Protein AF-A0A9R1T8T7-F1 (afdb_monomer_lite)

Sequence (194 aa):
MDDLLECLQNMGYEGPLLDSSRFDEALKKGAKSTDFTSLVAWLSEQLSIFGNFEERVHPTSSPEDSSSFLLELSTFLKELGCVNTQFMSGNLNQRLATRDERMLLLEYLIQELMASKIIEAKKPDAGSKLQVTIHESDTAKCLKDMSIALEFGKPPDTITAGQLFNKLQGKLKTVVTSAPKDLIGKPLIIERCC

InterPro domains:
  IPR018797 FAM98 [PF10239] (23-189)
  IPR018797 FAM98 [PTHR31353] (2-189)

Organism: NCBI:txid64838

pLDDT: mean 86.45, std 13.24, range [38.06, 98.44]

Radius of gyration: 22.47 Å; chains: 1; bounding box: 57×33×56 Å

Structure (mmCIF, N/CA/C/O backbone):
data_AF-A0A9R1T8T7-F1
#
_entry.id   AF-A0A9R1T8T7-F1
#
loop_
_atom_site.group_PDB
_atom_site.id
_atom_site.type_symbol
_atom_site.label_atom_id
_atom_site.label_alt_id
_atom_site.label_comp_id
_atom_site.label_asym_id
_atom_site.label_entity_id
_atom_site.label_seq_id
_atom_site.pdbx_PDB_ins_code
_atom_site.Cartn_x
_atom_site.Cartn_y
_atom_site.Cartn_z
_atom_site.occupancy
_atom_site.B_iso_or_equiv
_atom_site.auth_seq_id
_atom_site.auth_comp_id
_atom_site.auth_asym_id
_atom_site.auth_atom_id
_atom_site.pdbx_PDB_model_num
ATOM 1 N N . MET A 1 1 ? -0.786 -14.691 -4.497 1.00 67.56 1 MET A N 1
ATOM 2 C CA . MET A 1 1 ? -0.904 -13.638 -5.531 1.00 67.56 1 MET A CA 1
ATOM 3 C C . MET A 1 1 ? -2.276 -13.001 -5.443 1.00 67.56 1 MET A C 1
ATOM 5 O O . MET A 1 1 ? -2.319 -11.824 -5.132 1.00 67.56 1 MET A O 1
ATOM 9 N N . ASP A 1 2 ? -3.360 -13.764 -5.608 1.00 79.81 2 ASP A N 1
ATOM 10 C CA . ASP A 1 2 ? -4.735 -13.240 -5.499 1.00 79.81 2 ASP A CA 1
ATOM 11 C C . ASP A 1 2 ? -5.000 -12.528 -4.163 1.00 79.81 2 ASP A C 1
ATOM 13 O O . ASP A 1 2 ? -5.505 -11.411 -4.164 1.00 79.81 2 ASP A O 1
ATOM 17 N N . ASP A 1 3 ? -4.526 -13.099 -3.049 1.00 84.56 3 ASP A N 1
ATOM 18 C CA . ASP A 1 3 ? -4.625 -12.475 -1.720 1.00 84.56 3 ASP A CA 1
ATOM 19 C C . ASP A 1 3 ? -3.955 -11.082 -1.663 1.00 84.56 3 ASP A C 1
ATOM 21 O O . ASP A 1 3 ? -4.473 -10.157 -1.045 1.00 84.56 3 ASP A O 1
ATOM 25 N N . LEU A 1 4 ? -2.815 -10.898 -2.343 1.00 87.25 4 LEU A N 1
ATOM 26 C CA . LEU A 1 4 ? -2.084 -9.625 -2.367 1.00 87.25 4 LEU A CA 1
ATOM 27 C C . LEU A 1 4 ? -2.802 -8.580 -3.232 1.00 87.25 4 LEU A C 1
ATOM 29 O O . LEU A 1 4 ? -2.849 -7.405 -2.873 1.00 87.25 4 LEU A O 1
ATOM 33 N N . LEU A 1 5 ? -3.371 -9.007 -4.362 1.00 90.62 5 LEU A N 1
ATOM 34 C CA . LEU A 1 5 ? -4.171 -8.141 -5.228 1.00 90.62 5 LEU A CA 1
ATOM 35 C C . LEU A 1 5 ? -5.445 -7.683 -4.511 1.00 90.62 5 LEU A C 1
ATOM 37 O O . LEU A 1 5 ? -5.795 -6.507 -4.587 1.00 90.62 5 LEU A O 1
ATOM 41 N N . GLU A 1 6 ? -6.094 -8.575 -3.757 1.00 89.44 6 GLU A N 1
ATOM 42 C CA . GLU A 1 6 ? -7.222 -8.215 -2.896 1.00 89.44 6 GLU A CA 1
ATOM 43 C C . GLU A 1 6 ? -6.800 -7.217 -1.806 1.00 89.44 6 GLU A C 1
ATOM 45 O O . GLU A 1 6 ? -7.504 -6.230 -1.584 1.00 89.44 6 GLU A O 1
ATOM 50 N N . CYS A 1 7 ? -5.637 -7.403 -1.169 1.00 89.56 7 CYS A N 1
ATOM 51 C CA . CYS A 1 7 ? -5.100 -6.419 -0.225 1.00 89.56 7 CYS A CA 1
ATOM 52 C C . CYS A 1 7 ? -4.915 -5.043 -0.880 1.00 89.56 7 CYS A C 1
ATOM 54 O O . CYS A 1 7 ? -5.385 -4.050 -0.332 1.00 89.56 7 CYS A O 1
ATOM 56 N N . LEU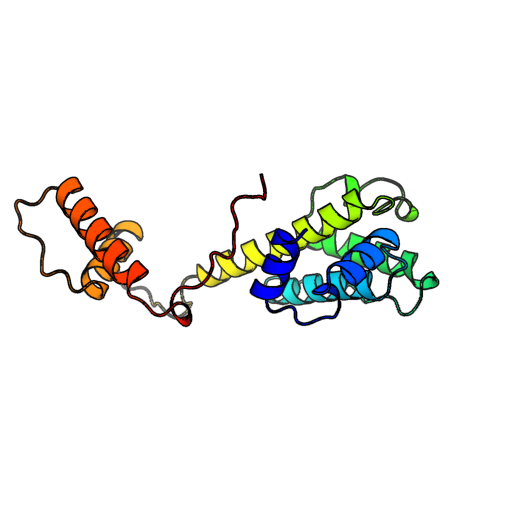 A 1 8 ? -4.306 -4.971 -2.067 1.00 91.25 8 LEU A N 1
ATOM 57 C CA . LEU A 1 8 ? -4.134 -3.709 -2.796 1.00 91.25 8 LEU A CA 1
ATOM 58 C C . LEU A 1 8 ? -5.478 -3.017 -3.075 1.00 91.25 8 LEU A C 1
ATOM 60 O O . LEU A 1 8 ? -5.616 -1.822 -2.807 1.00 91.25 8 LEU A O 1
ATOM 64 N N . GLN A 1 9 ? -6.487 -3.764 -3.533 1.00 90.81 9 GLN A N 1
ATOM 65 C CA . GLN A 1 9 ? -7.841 -3.233 -3.744 1.00 90.81 9 GLN A CA 1
ATOM 66 C C . GLN A 1 9 ? -8.461 -2.714 -2.444 1.00 90.81 9 GLN A C 1
ATOM 68 O O . GLN A 1 9 ? -8.977 -1.599 -2.407 1.00 90.81 9 GLN A O 1
ATOM 73 N N . ASN A 1 10 ? -8.367 -3.482 -1.355 1.00 87.31 10 ASN A N 1
ATOM 74 C CA . ASN A 1 10 ? -8.897 -3.092 -0.045 1.00 87.31 10 ASN A CA 1
ATOM 75 C C . ASN A 1 10 ? -8.210 -1.836 0.521 1.00 87.31 10 ASN A C 1
ATOM 77 O O . ASN A 1 10 ? -8.786 -1.125 1.345 1.00 87.31 10 ASN A O 1
ATOM 81 N N . MET A 1 11 ? -6.986 -1.544 0.080 1.00 86.62 11 MET A N 1
ATOM 82 C CA . MET A 1 11 ? -6.244 -0.337 0.445 1.00 86.62 11 MET A CA 1
ATOM 83 C C . MET A 1 11 ? -6.568 0.876 -0.431 1.00 86.62 11 MET A C 1
ATOM 85 O O . MET A 1 11 ? -6.089 1.968 -0.124 1.00 86.62 11 MET A O 1
ATOM 89 N N . GLY A 1 12 ? -7.388 0.701 -1.472 1.00 89.75 12 GLY A N 1
ATOM 90 C CA . GLY A 1 12 ? -7.790 1.753 -2.404 1.00 89.75 12 GLY A CA 1
ATOM 91 C C . GLY A 1 12 ? -6.866 1.907 -3.612 1.00 89.75 12 GLY A C 1
ATOM 92 O O . GLY A 1 12 ? -6.889 2.951 -4.257 1.00 89.75 12 GLY A O 1
ATOM 93 N N . TYR A 1 13 ? -6.028 0.912 -3.921 1.00 95.00 13 TYR A N 1
ATOM 94 C CA . TYR A 1 13 ? -5.258 0.927 -5.162 1.00 95.00 13 TYR A CA 1
ATOM 95 C C . TYR A 1 13 ? -6.171 0.615 -6.351 1.00 95.00 13 TYR A C 1
ATOM 97 O O . TYR A 1 13 ? -6.834 -0.418 -6.367 1.00 95.00 13 TYR A O 1
ATOM 105 N N . GLU A 1 14 ? -6.149 1.474 -7.370 1.00 94.94 14 GLU A N 1
ATOM 106 C CA . GLU A 1 14 ? -6.949 1.335 -8.601 1.00 94.94 14 GLU A CA 1
ATOM 107 C C . GLU A 1 14 ? -6.073 1.221 -9.864 1.00 94.94 14 GLU A C 1
ATOM 109 O O . GLU A 1 14 ? -6.546 1.353 -10.992 1.00 94.94 14 GLU A O 1
ATOM 114 N N . GLY A 1 15 ? -4.764 1.020 -9.693 1.00 94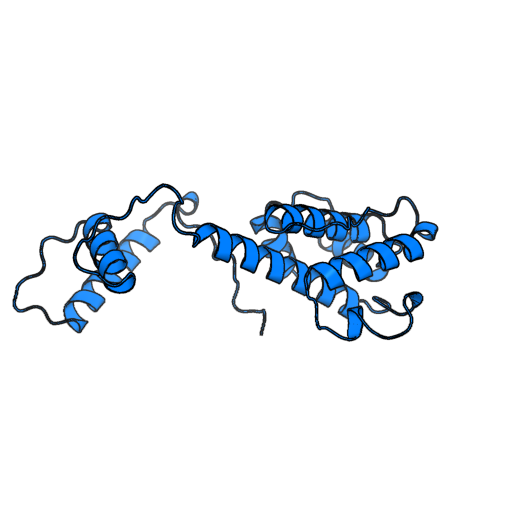.69 15 GLY A N 1
ATOM 115 C CA . GLY A 1 15 ? -3.811 1.042 -10.798 1.00 94.69 15 GLY A CA 1
ATOM 116 C C . GLY A 1 15 ? -3.759 -0.249 -11.631 1.00 94.69 15 GLY A C 1
ATOM 117 O O . GLY A 1 15 ? -4.408 -1.253 -11.326 1.00 94.69 15 GLY A O 1
ATOM 118 N N . PRO A 1 16 ? -2.935 -0.261 -12.696 1.00 94.81 16 PRO A N 1
ATOM 119 C CA . PRO A 1 16 ? -2.903 -1.338 -13.691 1.00 94.81 16 PRO A CA 1
ATOM 120 C C . PRO A 1 16 ? -2.432 -2.686 -13.137 1.00 94.81 16 PRO A C 1
ATOM 122 O O . PRO A 1 16 ? -2.654 -3.716 -13.770 1.00 94.81 16 PRO A O 1
ATOM 125 N N . LEU A 1 17 ? -1.781 -2.683 -11.972 1.00 96.06 17 LEU A N 1
ATOM 126 C CA . LEU A 1 17 ? -1.247 -3.876 -11.327 1.00 96.06 17 LEU A CA 1
ATOM 127 C C . LEU A 1 17 ? -2.288 -4.708 -10.568 1.00 96.06 17 LEU A C 1
ATOM 129 O O . LEU A 1 17 ? -1.927 -5.717 -9.972 1.00 96.06 17 LEU A O 1
ATOM 133 N N . LEU A 1 18 ? -3.570 -4.338 -10.643 1.00 94.88 18 LEU A N 1
ATOM 134 C CA . LEU A 1 18 ? -4.677 -5.223 -10.273 1.00 94.88 18 LEU A CA 1
ATOM 135 C C . LEU A 1 18 ? -4.904 -6.363 -11.279 1.00 94.88 18 LEU A C 1
ATOM 137 O O . LEU A 1 18 ? -5.547 -7.354 -10.943 1.00 94.88 18 LEU A O 1
ATOM 141 N N . ASP A 1 19 ? -4.379 -6.241 -12.502 1.00 95.38 19 ASP A N 1
ATOM 142 C CA . ASP A 1 19 ? -4.349 -7.335 -13.471 1.00 95.38 19 ASP A CA 1
ATOM 143 C C . ASP A 1 19 ? -3.189 -8.296 -13.161 1.00 95.38 19 ASP A C 1
ATOM 145 O O . ASP A 1 19 ? -2.020 -7.901 -13.179 1.00 95.38 19 ASP A O 1
ATOM 149 N N . SER A 1 20 ? -3.496 -9.573 -12.912 1.00 93.44 20 SER A N 1
ATOM 150 C CA . SER A 1 20 ? -2.506 -10.579 -12.501 1.00 93.44 20 SER A CA 1
ATOM 151 C C . SER A 1 20 ? -1.380 -10.781 -13.522 1.00 93.44 20 SER A C 1
ATOM 153 O O . SER A 1 20 ? -0.241 -11.043 -13.133 1.00 93.44 20 SER A O 1
ATOM 155 N N . SER A 1 21 ? -1.663 -10.640 -14.825 1.00 94.81 21 SER A N 1
ATOM 156 C CA . SER A 1 21 ? -0.645 -10.783 -15.873 1.00 94.81 21 SER A CA 1
ATOM 157 C C . SER A 1 21 ? 0.328 -9.608 -15.855 1.00 94.81 21 SER A C 1
ATOM 159 O O . SER A 1 21 ? 1.540 -9.814 -15.930 1.00 94.81 21 SER A O 1
ATOM 161 N N . ARG A 1 22 ? -0.178 -8.374 -15.748 1.00 96.19 22 ARG A N 1
ATOM 162 C CA . ARG A 1 22 ? 0.671 -7.180 -15.627 1.00 96.19 22 ARG A CA 1
ATOM 163 C C . ARG A 1 22 ? 1.456 -7.193 -14.324 1.00 96.19 22 ARG A C 1
ATOM 165 O O . ARG A 1 22 ? 2.632 -6.838 -14.335 1.00 96.19 22 ARG A O 1
ATOM 172 N N . PHE A 1 23 ? 0.845 -7.653 -13.235 1.00 96.31 23 PHE A N 1
ATOM 173 C CA . PHE A 1 23 ? 1.509 -7.819 -11.946 1.00 96.31 23 PHE A CA 1
ATOM 174 C C . PHE A 1 23 ? 2.711 -8.762 -12.036 1.00 96.31 23 PHE A C 1
ATOM 176 O O . PHE A 1 23 ? 3.810 -8.410 -11.605 1.00 96.31 23 PHE A O 1
ATOM 183 N N . ASP A 1 24 ? 2.541 -9.935 -12.651 1.00 95.69 24 ASP A N 1
ATOM 184 C CA . ASP A 1 24 ? 3.638 -10.892 -12.798 1.00 95.69 24 ASP A CA 1
ATOM 185 C C . ASP A 1 24 ? 4.754 -10.366 -13.719 1.00 95.69 24 ASP A C 1
ATOM 187 O O . ASP A 1 24 ? 5.938 -10.518 -13.412 1.00 95.69 24 ASP A O 1
ATOM 191 N N . GLU A 1 25 ? 4.408 -9.664 -14.803 1.00 96.69 25 GLU A N 1
ATOM 192 C CA . GLU A 1 25 ? 5.395 -9.010 -15.674 1.00 96.69 25 GLU A CA 1
ATOM 193 C C . GLU A 1 25 ? 6.173 -7.895 -14.962 1.00 96.69 25 GLU A C 1
ATOM 195 O O . GLU A 1 25 ? 7.398 -7.796 -15.102 1.00 96.69 25 GLU A O 1
ATOM 200 N N . ALA A 1 26 ? 5.491 -7.086 -14.153 1.00 97.12 26 ALA A N 1
ATOM 201 C CA . ALA A 1 26 ? 6.125 -6.062 -13.336 1.00 97.12 26 ALA A CA 1
ATOM 202 C C . ALA A 1 26 ? 7.082 -6.691 -12.311 1.00 97.12 26 ALA A C 1
ATOM 204 O O . ALA A 1 26 ? 8.221 -6.241 -12.176 1.00 97.12 26 ALA A O 1
ATOM 205 N N . LEU A 1 27 ? 6.685 -7.793 -11.666 1.00 96.56 27 LEU A N 1
ATOM 206 C CA . LEU A 1 27 ? 7.549 -8.543 -10.753 1.00 96.56 27 LEU A CA 1
ATOM 207 C C . LEU A 1 27 ? 8.758 -9.178 -11.447 1.00 96.56 27 LEU A C 1
ATOM 209 O O . LEU A 1 27 ? 9.824 -9.244 -10.840 1.00 96.56 27 LEU A O 1
ATOM 213 N N . LYS A 1 28 ? 8.654 -9.619 -12.705 1.00 96.06 28 LYS A N 1
ATOM 214 C CA . LYS A 1 28 ? 9.807 -10.133 -13.474 1.00 96.06 28 LYS A CA 1
ATOM 215 C C . LYS A 1 28 ? 10.834 -9.050 -13.790 1.00 96.06 28 LYS A C 1
ATOM 217 O O . LYS A 1 28 ? 12.034 -9.331 -13.804 1.00 96.06 28 LYS A O 1
ATOM 222 N N . LYS A 1 29 ? 10.383 -7.815 -14.013 1.00 95.62 29 LYS A N 1
ATOM 223 C CA . LYS A 1 29 ? 11.234 -6.677 -14.395 1.00 95.62 29 LYS A CA 1
ATOM 224 C C . LYS A 1 29 ? 11.722 -5.842 -13.198 1.00 95.62 29 LYS A C 1
ATOM 226 O O . LYS A 1 29 ? 12.789 -5.236 -13.284 1.00 95.62 29 LYS A O 1
ATOM 231 N N . GLY A 1 30 ? 11.000 -5.845 -12.076 1.00 95.69 30 GLY A N 1
ATOM 232 C CA . GLY A 1 30 ? 11.398 -5.197 -10.821 1.00 95.69 30 GLY A CA 1
ATOM 233 C C . GLY A 1 30 ? 11.658 -3.701 -10.966 1.00 95.69 30 GLY A C 1
ATOM 234 O O . GLY A 1 30 ? 10.877 -2.997 -11.595 1.00 95.69 30 GLY A O 1
ATOM 235 N N . ALA A 1 31 ? 12.791 -3.225 -10.439 1.00 95.88 31 ALA A N 1
ATOM 236 C CA . ALA A 1 31 ? 13.195 -1.813 -10.483 1.00 95.88 31 ALA A CA 1
ATOM 237 C C . ALA A 1 31 ? 13.351 -1.231 -11.905 1.00 95.88 31 ALA A C 1
ATOM 239 O O . ALA A 1 31 ? 13.467 -0.024 -12.060 1.00 95.88 31 ALA A O 1
ATOM 240 N N . LYS A 1 32 ? 13.349 -2.074 -12.947 1.00 95.69 32 LYS A N 1
ATOM 241 C CA . LYS A 1 32 ? 13.345 -1.647 -14.355 1.00 95.69 32 LYS A CA 1
ATOM 242 C C . LYS A 1 32 ? 11.939 -1.529 -14.953 1.00 95.69 32 LYS A C 1
ATOM 244 O O . LYS A 1 32 ? 11.803 -1.228 -16.135 1.00 95.69 32 LYS A O 1
ATOM 249 N N . SER A 1 33 ? 10.897 -1.841 -14.184 1.00 97.44 33 SER A N 1
ATOM 250 C CA . SER A 1 33 ? 9.503 -1.740 -14.606 1.00 97.44 33 SER A CA 1
ATOM 251 C C . SER A 1 33 ? 8.881 -0.475 -14.049 1.00 97.44 33 SER A C 1
ATOM 253 O O . SER A 1 33 ? 8.711 -0.347 -12.835 1.00 97.44 33 SER A O 1
ATOM 255 N N . THR A 1 34 ? 8.424 0.400 -14.935 1.00 97.62 34 THR A N 1
ATOM 256 C CA . THR A 1 34 ? 7.668 1.596 -14.549 1.00 97.62 34 THR A CA 1
ATOM 257 C C . THR A 1 34 ? 6.435 1.222 -13.721 1.00 97.62 34 THR A C 1
ATOM 259 O O . THR A 1 34 ? 6.233 1.793 -12.654 1.00 97.62 34 THR A O 1
ATOM 262 N N . ASP A 1 35 ? 5.698 0.174 -14.112 1.00 97.75 35 ASP A N 1
ATOM 263 C CA . ASP A 1 35 ? 4.538 -0.320 -13.354 1.00 97.75 35 ASP A CA 1
ATOM 264 C C . ASP A 1 35 ? 4.901 -0.759 -11.916 1.00 97.75 35 ASP A C 1
ATOM 266 O O . ASP A 1 35 ? 4.221 -0.376 -10.965 1.00 97.75 35 ASP A O 1
ATOM 270 N N . PHE A 1 36 ? 5.995 -1.516 -11.729 1.00 98.25 36 PHE A N 1
ATOM 271 C CA . PHE A 1 36 ? 6.444 -1.960 -10.399 1.00 98.25 36 PHE A CA 1
ATOM 272 C C . PHE A 1 36 ? 6.850 -0.768 -9.532 1.00 98.25 36 PHE A C 1
ATOM 274 O O . PHE A 1 36 ? 6.390 -0.631 -8.402 1.00 98.25 36 PHE A O 1
ATOM 281 N N . THR A 1 37 ? 7.693 0.112 -10.075 1.00 98.25 37 THR A N 1
ATOM 282 C CA . THR A 1 37 ? 8.197 1.277 -9.335 1.00 98.25 37 THR A CA 1
ATOM 283 C C . THR A 1 37 ? 7.085 2.272 -9.004 1.00 98.25 37 THR A C 1
ATOM 285 O O . THR A 1 37 ? 7.114 2.866 -7.933 1.00 98.25 37 THR A O 1
ATOM 288 N N . SER A 1 38 ? 6.049 2.372 -9.844 1.00 98.31 38 SER A N 1
ATOM 289 C CA . SER A 1 38 ? 4.850 3.176 -9.574 1.00 98.31 38 SER A CA 1
ATOM 290 C C . SER A 1 38 ? 3.998 2.612 -8.446 1.00 98.31 38 SER A C 1
ATOM 292 O O . SER A 1 38 ? 3.488 3.376 -7.633 1.00 98.31 38 SER A O 1
ATOM 294 N N . LEU A 1 39 ? 3.856 1.287 -8.353 1.00 98.44 39 LEU A N 1
ATOM 295 C CA . LEU A 1 39 ? 3.165 0.673 -7.219 1.00 98.44 39 LEU A CA 1
ATOM 296 C C . LEU A 1 39 ? 3.932 0.888 -5.909 1.00 98.44 39 LEU A C 1
ATOM 298 O O . LEU A 1 39 ? 3.320 1.224 -4.898 1.00 98.44 39 LEU A O 1
ATOM 302 N N . VAL A 1 40 ? 5.259 0.731 -5.925 1.00 98.31 40 VAL A N 1
ATOM 303 C CA . VAL A 1 40 ? 6.092 1.001 -4.743 1.00 98.31 40 VAL A CA 1
ATOM 304 C C . VAL A 1 40 ? 5.989 2.473 -4.333 1.00 98.31 40 VAL A C 1
ATOM 306 O O . VAL A 1 40 ? 5.748 2.748 -3.163 1.00 98.31 40 VAL A O 1
ATOM 309 N N . ALA A 1 41 ? 6.085 3.403 -5.288 1.00 98.19 41 ALA A N 1
ATOM 310 C CA . ALA A 1 41 ? 5.917 4.833 -5.038 1.00 98.19 41 ALA A CA 1
ATOM 311 C C . ALA A 1 41 ? 4.542 5.157 -4.430 1.00 98.19 41 ALA A C 1
ATOM 313 O O . ALA A 1 41 ? 4.465 5.874 -3.436 1.00 98.19 41 ALA A O 1
ATOM 314 N N . TRP A 1 42 ? 3.466 4.567 -4.965 1.00 98.19 42 TRP A N 1
ATOM 315 C CA . TRP A 1 42 ? 2.120 4.729 -4.415 1.00 98.19 42 TRP A CA 1
ATOM 316 C C . TRP A 1 42 ? 2.022 4.217 -2.972 1.00 98.19 42 TRP A C 1
ATOM 318 O O . TRP A 1 42 ? 1.508 4.922 -2.109 1.00 98.19 42 TRP A O 1
ATOM 328 N N . LEU A 1 43 ? 2.553 3.024 -2.676 1.00 97.75 43 LEU A N 1
ATOM 329 C CA . LEU A 1 43 ? 2.571 2.480 -1.311 1.00 97.75 43 LEU A CA 1
ATOM 330 C C . LEU A 1 43 ? 3.349 3.392 -0.349 1.00 97.75 43 LEU A C 1
ATOM 332 O O . LEU A 1 43 ? 2.870 3.674 0.750 1.00 97.75 43 LEU A O 1
ATOM 336 N N . SER A 1 44 ? 4.518 3.886 -0.769 1.00 97.12 44 SER A N 1
ATOM 337 C CA . SER A 1 44 ? 5.325 4.839 0.001 1.00 97.12 44 SER A CA 1
ATOM 338 C C . SER A 1 44 ? 4.588 6.158 0.252 1.00 97.12 44 SER A C 1
ATOM 340 O O . SER A 1 44 ? 4.627 6.682 1.365 1.00 97.12 44 SER A O 1
ATOM 342 N N . GLU A 1 45 ? 3.866 6.678 -0.741 1.00 95.62 45 GLU A N 1
ATOM 343 C CA . GLU A 1 45 ? 3.042 7.881 -0.592 1.00 95.62 45 GLU A CA 1
ATOM 344 C C . GLU A 1 45 ? 1.890 7.658 0.397 1.00 95.62 45 GLU A C 1
ATOM 346 O O . GLU A 1 45 ? 1.677 8.480 1.289 1.00 95.62 45 GLU A O 1
ATOM 351 N N . GLN A 1 46 ? 1.196 6.519 0.321 1.00 95.19 46 GLN A N 1
ATOM 352 C CA . GLN A 1 46 ? 0.145 6.174 1.283 1.00 95.19 46 GLN A CA 1
ATOM 353 C C . GLN A 1 46 ? 0.685 6.056 2.715 1.00 95.19 46 GLN A C 1
ATOM 355 O O . GLN A 1 46 ? 0.035 6.504 3.661 1.00 95.19 46 GLN A O 1
ATOM 360 N N . LEU A 1 47 ? 1.878 5.482 2.889 1.00 95.38 47 LEU A N 1
ATOM 361 C CA . LEU A 1 47 ? 2.556 5.410 4.185 1.00 95.38 47 LEU A CA 1
ATOM 362 C C . LEU A 1 47 ? 2.910 6.798 4.723 1.00 95.38 47 LEU A C 1
ATOM 364 O O . LEU A 1 47 ? 2.794 7.033 5.926 1.00 95.38 47 LEU A O 1
ATOM 368 N N . SER A 1 48 ? 3.263 7.737 3.840 1.00 93.19 48 SER A N 1
ATOM 369 C CA . SER A 1 48 ? 3.650 9.096 4.230 1.00 93.19 48 SER A CA 1
ATOM 370 C C . SER A 1 48 ? 2.548 9.912 4.905 1.00 93.19 48 SER A C 1
ATOM 372 O O . SER A 1 48 ? 2.829 10.904 5.567 1.00 93.19 48 SER A O 1
ATOM 374 N N . ILE A 1 49 ? 1.296 9.460 4.821 1.00 91.38 49 ILE A N 1
ATOM 375 C CA . ILE A 1 49 ? 0.167 10.061 5.538 1.00 91.38 49 ILE A CA 1
ATOM 376 C C . ILE A 1 49 ? 0.292 9.832 7.057 1.00 91.38 49 ILE A C 1
ATOM 378 O O . ILE A 1 49 ? -0.182 10.645 7.849 1.00 91.38 49 ILE A O 1
ATOM 382 N N . PHE A 1 50 ? 0.936 8.739 7.476 1.00 89.75 50 PHE A N 1
ATOM 383 C CA . PHE A 1 50 ? 0.977 8.293 8.874 1.00 89.75 50 PHE A CA 1
ATOM 384 C C . PHE A 1 50 ? 2.288 8.624 9.598 1.00 89.75 50 PHE A C 1
ATOM 386 O O . PHE A 1 50 ? 2.370 8.466 10.818 1.00 89.75 50 PHE A O 1
ATOM 393 N N . GLY A 1 51 ? 3.305 9.091 8.874 1.00 83.75 51 GLY A N 1
ATOM 394 C CA . GLY A 1 51 ? 4.628 9.398 9.412 1.00 83.75 51 GLY A CA 1
ATOM 395 C C . GLY A 1 51 ? 5.276 10.577 8.696 1.00 83.75 51 GLY A C 1
ATOM 396 O O . GLY A 1 51 ? 4.909 10.923 7.580 1.00 83.75 51 GLY A O 1
ATOM 397 N N . ASN A 1 52 ? 6.252 11.209 9.343 1.00 85.44 52 ASN A N 1
ATOM 398 C CA . ASN A 1 52 ? 6.992 12.314 8.744 1.00 85.44 52 ASN A CA 1
ATOM 399 C C . ASN A 1 52 ? 8.265 11.788 8.070 1.00 85.44 52 ASN A C 1
ATOM 401 O O . ASN A 1 52 ? 9.324 11.767 8.692 1.00 85.44 52 ASN A O 1
ATOM 405 N N . PHE A 1 53 ? 8.126 11.333 6.826 1.00 89.88 53 PHE A N 1
ATOM 406 C CA . PHE A 1 53 ? 9.244 10.883 5.993 1.00 89.88 53 PHE A CA 1
ATOM 407 C C . PHE A 1 53 ? 9.841 12.078 5.254 1.00 89.88 53 PHE A C 1
ATOM 409 O O . PHE A 1 53 ? 9.098 12.889 4.687 1.00 89.88 53 PHE A O 1
ATOM 416 N N . GLU A 1 54 ? 11.164 12.188 5.258 1.00 86.94 54 GLU A N 1
ATOM 417 C CA . GLU A 1 54 ? 11.883 13.201 4.485 1.00 86.94 54 GLU A CA 1
ATOM 418 C C . GLU A 1 54 ? 12.032 12.734 3.036 1.00 86.94 54 GLU A C 1
ATOM 420 O O . GLU A 1 54 ? 11.813 13.515 2.108 1.00 86.94 54 GLU A O 1
ATOM 425 N N . GLU A 1 55 ? 12.303 11.444 2.840 1.00 89.44 55 GLU A N 1
ATOM 426 C CA . GLU A 1 55 ? 12.472 10.850 1.521 1.00 89.44 55 GLU A CA 1
ATOM 427 C C . GLU A 1 55 ? 11.135 10.612 0.797 1.00 89.44 55 GLU A C 1
ATOM 429 O O . GLU A 1 55 ? 10.077 10.375 1.399 1.00 89.44 55 GLU A O 1
ATOM 434 N N . ARG A 1 56 ? 11.179 10.655 -0.537 1.00 91.81 56 ARG A N 1
ATOM 435 C CA . ARG A 1 56 ? 10.073 10.251 -1.413 1.00 91.81 56 ARG A CA 1
ATOM 436 C C . ARG A 1 56 ? 10.591 9.265 -2.446 1.00 91.81 56 ARG A C 1
ATOM 438 O O . ARG A 1 56 ? 11.613 9.497 -3.074 1.00 91.81 56 ARG A O 1
ATOM 445 N N . VAL A 1 57 ? 9.850 8.180 -2.644 1.00 96.94 57 VAL A N 1
ATOM 446 C CA . VAL A 1 57 ? 10.156 7.199 -3.688 1.00 96.94 57 VAL A CA 1
ATOM 447 C C . VAL A 1 57 ? 9.415 7.594 -4.955 1.00 96.94 57 VAL A C 1
ATOM 449 O O . VAL A 1 57 ? 8.184 7.615 -4.961 1.00 96.94 57 VAL A O 1
ATOM 452 N N . HIS A 1 58 ? 10.147 7.883 -6.026 1.00 97.12 58 HIS A N 1
ATOM 453 C CA . HIS A 1 58 ? 9.560 8.274 -7.303 1.00 97.12 58 HIS A CA 1
ATOM 454 C C . HIS A 1 58 ? 9.486 7.087 -8.270 1.00 97.12 58 HIS A C 1
ATOM 456 O O . HIS A 1 58 ? 10.386 6.244 -8.303 1.00 97.12 58 HIS A O 1
ATOM 462 N N . PRO A 1 59 ? 8.429 6.993 -9.097 1.00 96.75 59 PRO A N 1
ATOM 463 C CA . PRO A 1 59 ? 8.389 6.007 -10.165 1.00 96.75 59 PRO A CA 1
ATOM 464 C C . PRO A 1 59 ? 9.498 6.268 -11.187 1.00 96.75 59 PRO A C 1
ATOM 466 O O . PRO A 1 59 ? 9.800 7.411 -11.531 1.00 96.75 59 PRO A O 1
ATOM 469 N N . THR A 1 60 ? 10.060 5.192 -11.730 1.00 97.31 60 THR A N 1
ATOM 470 C CA . THR A 1 60 ? 11.000 5.292 -12.854 1.00 97.31 60 THR A CA 1
ATOM 471 C C . THR A 1 60 ? 10.271 5.731 -14.122 1.00 97.31 60 THR A C 1
ATOM 473 O O . THR A 1 60 ? 9.129 5.326 -14.360 1.00 97.31 60 THR A O 1
ATOM 476 N N . SER A 1 61 ? 10.931 6.539 -14.956 1.00 95.81 61 SER A N 1
ATOM 477 C CA . SER A 1 61 ? 10.437 6.879 -16.298 1.00 95.81 61 SER A CA 1
ATOM 478 C C . SER A 1 61 ? 10.966 5.897 -17.342 1.00 95.81 61 SER A C 1
ATOM 480 O O . SER A 1 61 ? 10.300 5.636 -18.347 1.00 95.81 61 SER A O 1
ATOM 482 N N . SER A 1 62 ? 12.137 5.309 -17.091 1.00 95.69 62 SER A N 1
ATOM 483 C CA . SER A 1 62 ? 12.718 4.258 -17.920 1.00 95.69 62 SER A CA 1
ATOM 484 C C . SER A 1 62 ? 13.607 3.298 -17.102 1.00 95.69 62 SER A C 1
ATOM 486 O O . SER A 1 62 ? 13.948 3.583 -15.952 1.00 95.69 62 SER A O 1
ATOM 488 N N . PRO A 1 63 ? 13.991 2.124 -17.648 1.00 94.62 63 PRO A N 1
ATOM 489 C CA . PRO A 1 63 ? 14.830 1.141 -16.948 1.00 94.62 63 PRO A CA 1
ATOM 490 C C . PRO A 1 63 ? 16.174 1.672 -16.417 1.00 94.62 63 PRO A C 1
ATOM 492 O O . PRO A 1 63 ? 16.760 1.093 -15.498 1.00 94.62 63 PRO A O 1
ATOM 495 N N . GLU A 1 64 ? 16.684 2.741 -17.015 1.00 95.38 64 GLU A N 1
ATOM 496 C CA . GLU A 1 64 ? 17.949 3.395 -16.686 1.00 95.38 64 GLU A CA 1
ATOM 497 C C . GLU A 1 64 ? 17.888 4.118 -15.331 1.00 95.38 64 GLU A C 1
ATOM 499 O O . GLU A 1 64 ? 18.905 4.201 -14.643 1.00 95.38 64 GLU A O 1
ATOM 504 N N . ASP A 1 65 ? 16.693 4.527 -14.893 1.00 95.69 65 ASP A N 1
ATOM 505 C CA . ASP A 1 65 ? 16.456 5.220 -13.617 1.00 95.69 65 ASP A CA 1
ATOM 506 C C . ASP A 1 65 ? 16.501 4.271 -12.402 1.00 95.69 65 ASP A C 1
ATOM 508 O O . ASP A 1 65 ? 16.427 4.703 -11.250 1.00 95.69 65 ASP A O 1
ATOM 512 N N . SER A 1 66 ? 16.627 2.960 -12.644 1.00 95.12 66 SER A N 1
ATOM 513 C CA . SER A 1 66 ? 16.520 1.915 -11.616 1.00 95.12 66 SER A CA 1
ATOM 514 C C . SER A 1 66 ? 17.472 2.103 -10.427 1.00 95.12 66 SER A C 1
ATOM 516 O O . SER A 1 66 ? 17.087 1.830 -9.291 1.00 95.12 66 SER A O 1
ATOM 518 N N . SER A 1 67 ? 18.688 2.607 -10.650 1.00 94.75 67 SER A N 1
ATOM 519 C CA . SER A 1 67 ? 19.659 2.863 -9.577 1.00 94.75 67 SER A CA 1
ATOM 520 C C . SER A 1 67 ? 19.221 3.993 -8.643 1.00 94.75 67 SER A C 1
ATOM 522 O O . SER A 1 67 ? 19.388 3.873 -7.429 1.00 94.75 67 SER A O 1
ATOM 524 N N . SER A 1 68 ? 18.653 5.070 -9.197 1.00 95.25 68 SER A N 1
ATOM 525 C CA . SER A 1 68 ? 18.116 6.194 -8.421 1.00 95.25 68 SER A CA 1
ATOM 526 C C . SER A 1 68 ? 16.916 5.737 -7.598 1.00 95.25 68 SER A C 1
ATOM 528 O O . SER A 1 68 ? 16.898 5.933 -6.387 1.00 95.25 68 SER A O 1
ATOM 530 N N . PHE A 1 69 ? 15.992 4.996 -8.220 1.00 96.88 69 PHE A N 1
ATOM 531 C CA . PHE A 1 69 ? 14.852 4.393 -7.527 1.00 96.88 69 PHE A CA 1
ATOM 532 C C . PHE A 1 69 ? 15.283 3.506 -6.349 1.00 96.88 69 PHE A C 1
ATOM 534 O O . PHE A 1 69 ? 14.736 3.613 -5.255 1.00 96.88 69 PHE A O 1
ATOM 541 N N . LEU A 1 70 ? 16.277 2.630 -6.541 1.00 96.06 70 LEU A N 1
ATOM 542 C CA . LEU A 1 70 ? 16.764 1.752 -5.471 1.00 96.06 70 LEU A CA 1
ATOM 543 C C . LEU A 1 70 ? 17.388 2.540 -4.312 1.00 96.06 70 LEU A C 1
ATOM 545 O O . LEU A 1 70 ? 17.279 2.109 -3.159 1.00 96.06 70 LEU A O 1
ATOM 549 N N . LEU A 1 71 ? 18.043 3.667 -4.603 1.00 95.25 71 LEU A N 1
ATOM 550 C CA . LEU A 1 71 ? 18.619 4.549 -3.591 1.00 95.25 71 LEU A CA 1
ATOM 551 C C . LEU A 1 71 ? 17.522 5.237 -2.771 1.00 95.25 71 LEU A C 1
ATOM 553 O O . LEU A 1 71 ? 17.532 5.105 -1.549 1.00 95.25 71 LEU A O 1
ATOM 557 N N . GLU A 1 72 ? 16.564 5.883 -3.438 1.00 96.25 72 GLU A N 1
ATOM 558 C CA . GLU A 1 72 ? 15.399 6.522 -2.807 1.00 96.25 72 GLU A CA 1
ATOM 559 C C . GLU A 1 72 ? 14.631 5.518 -1.940 1.00 96.25 72 GLU A C 1
ATOM 561 O O . GLU A 1 72 ? 14.394 5.749 -0.756 1.00 96.25 72 GLU A O 1
ATOM 566 N N . LEU A 1 73 ? 14.332 4.337 -2.491 1.00 96.75 73 LEU A N 1
ATOM 567 C CA . LEU A 1 73 ? 13.660 3.266 -1.761 1.00 96.75 73 LEU A CA 1
ATOM 568 C C . LEU A 1 73 ? 14.453 2.822 -0.527 1.00 96.75 73 LEU A C 1
ATOM 570 O O . LEU A 1 73 ? 13.871 2.575 0.526 1.00 96.75 73 LEU A O 1
ATOM 574 N N . SER A 1 74 ? 15.777 2.708 -0.635 1.00 94.69 74 SER A N 1
ATOM 575 C CA . SER A 1 74 ? 16.612 2.290 0.494 1.00 94.69 74 SER A CA 1
ATOM 576 C C . SER A 1 74 ? 16.605 3.322 1.621 1.00 94.69 74 SER A C 1
ATOM 578 O O . SER A 1 74 ? 16.563 2.942 2.792 1.00 94.69 74 SER A O 1
ATOM 580 N N . THR A 1 75 ? 16.632 4.611 1.281 1.00 94.88 75 THR A N 1
ATOM 581 C CA . THR A 1 75 ? 16.527 5.699 2.260 1.00 94.88 75 THR A CA 1
ATOM 582 C C . THR A 1 75 ? 15.139 5.715 2.899 1.00 94.88 75 THR A C 1
ATOM 584 O O . THR A 1 75 ? 15.041 5.694 4.125 1.00 94.88 75 THR A O 1
ATOM 587 N N . PHE A 1 76 ? 14.074 5.614 2.100 1.00 96.56 76 PHE A N 1
ATOM 588 C CA . PHE A 1 76 ? 12.698 5.546 2.596 1.00 96.56 76 PHE A CA 1
ATOM 589 C C . PHE A 1 76 ? 12.478 4.368 3.557 1.00 96.56 76 PHE A C 1
ATOM 591 O O . PHE A 1 76 ? 11.954 4.539 4.654 1.00 96.56 76 PHE A O 1
ATOM 598 N N . LEU A 1 77 ? 12.926 3.164 3.191 1.00 95.56 77 LEU A N 1
ATOM 599 C CA . LEU A 1 77 ? 12.811 1.977 4.045 1.00 95.56 77 LEU A CA 1
ATOM 600 C C . LEU A 1 77 ? 13.591 2.129 5.358 1.00 95.56 77 LEU A C 1
ATOM 602 O O . LEU A 1 77 ? 13.157 1.617 6.389 1.00 95.56 77 LEU A O 1
ATOM 606 N N . LYS A 1 78 ? 14.718 2.847 5.345 1.00 93.44 78 LYS A N 1
ATOM 607 C CA . LYS A 1 78 ? 15.469 3.165 6.563 1.00 93.44 78 LYS A CA 1
ATOM 608 C C . LYS A 1 78 ? 14.688 4.117 7.472 1.00 93.44 78 LYS A C 1
ATOM 610 O O . LYS A 1 78 ? 14.669 3.896 8.680 1.00 93.44 78 LYS A O 1
ATOM 615 N N . GLU A 1 79 ? 14.040 5.138 6.914 1.00 94.44 79 GLU A N 1
ATOM 616 C CA . GLU A 1 79 ? 13.160 6.049 7.665 1.00 94.44 79 GLU A CA 1
ATOM 617 C C . GLU A 1 79 ? 11.925 5.334 8.223 1.00 94.44 79 GLU A C 1
ATOM 619 O O . GLU A 1 79 ? 11.523 5.591 9.355 1.00 94.44 79 GLU A O 1
ATOM 624 N N . LEU A 1 80 ? 11.382 4.370 7.473 1.00 93.75 80 LEU A N 1
ATOM 625 C CA . LEU A 1 80 ? 10.302 3.481 7.915 1.00 93.75 80 LEU A CA 1
ATOM 626 C C . LEU A 1 80 ? 10.735 2.511 9.028 1.00 93.75 80 LEU A C 1
ATOM 628 O O . LEU A 1 80 ? 9.896 1.858 9.639 1.00 93.75 80 LEU A O 1
ATOM 632 N N . GLY A 1 81 ? 12.034 2.422 9.328 1.00 91.94 81 GLY A N 1
ATOM 633 C CA . GLY A 1 81 ? 12.563 1.533 10.360 1.00 91.94 81 GLY A CA 1
ATOM 634 C C . GLY A 1 81 ? 12.665 0.073 9.915 1.00 91.94 81 GLY A C 1
ATOM 635 O O . GLY A 1 81 ? 12.698 -0.822 10.760 1.00 91.94 81 GLY A O 1
ATOM 636 N N . CYS A 1 82 ? 12.733 -0.190 8.606 1.00 93.62 82 CYS A N 1
ATOM 637 C CA . CYS A 1 82 ? 12.879 -1.538 8.072 1.00 93.62 82 CYS A CA 1
ATOM 638 C C . CYS A 1 82 ? 14.193 -2.174 8.550 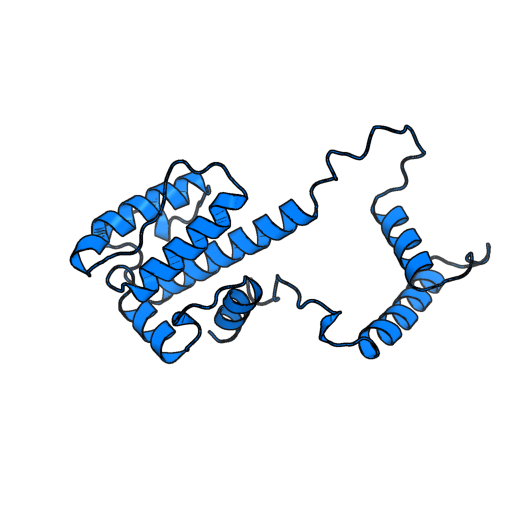1.00 93.62 82 CYS A C 1
ATOM 640 O O . CYS A 1 82 ? 15.288 -1.691 8.263 1.00 93.62 82 CYS A O 1
ATOM 642 N N . VAL A 1 83 ? 14.086 -3.300 9.258 1.00 89.62 83 VAL A N 1
ATOM 643 C CA . VAL A 1 83 ? 15.238 -4.075 9.756 1.00 89.62 83 VAL A CA 1
ATOM 644 C C . VAL A 1 83 ? 15.591 -5.264 8.860 1.00 89.62 83 VAL A C 1
ATOM 646 O O . VAL A 1 83 ? 16.528 -6.008 9.155 1.00 89.62 83 VAL A O 1
ATOM 649 N N . ASN A 1 84 ? 14.857 -5.468 7.761 1.00 87.31 84 ASN A N 1
ATOM 650 C CA . ASN A 1 84 ? 15.103 -6.586 6.861 1.00 87.31 84 ASN A CA 1
ATOM 651 C C . ASN A 1 84 ? 16.424 -6.379 6.102 1.00 87.31 84 ASN A C 1
ATOM 653 O O . ASN A 1 84 ? 16.575 -5.485 5.262 1.00 87.31 84 ASN A O 1
ATOM 657 N N . THR A 1 85 ? 17.394 -7.247 6.380 1.00 86.38 85 THR A N 1
ATOM 658 C CA . THR A 1 85 ? 18.740 -7.163 5.809 1.00 86.38 85 THR A CA 1
ATOM 659 C C . THR A 1 85 ? 18.767 -7.396 4.299 1.00 86.38 85 THR A C 1
ATOM 661 O O . THR A 1 85 ? 19.669 -6.872 3.648 1.00 86.38 85 THR A O 1
ATOM 664 N N . GLN A 1 86 ? 17.776 -8.086 3.719 1.00 85.56 86 GLN A N 1
ATOM 665 C CA . GLN A 1 86 ? 17.672 -8.293 2.268 1.00 85.56 86 GLN A CA 1
ATOM 666 C C . GLN A 1 86 ? 17.443 -6.980 1.511 1.00 85.56 86 GLN A C 1
ATOM 668 O O . GLN A 1 86 ? 17.917 -6.824 0.388 1.00 85.56 86 GLN A O 1
ATOM 673 N N . PHE A 1 87 ? 16.760 -6.017 2.134 1.00 86.19 87 PHE A N 1
ATOM 674 C CA . PHE A 1 87 ? 16.538 -4.696 1.546 1.00 86.19 87 PHE A CA 1
ATOM 675 C C . PHE A 1 87 ? 17.601 -3.688 1.973 1.00 86.19 87 PHE A C 1
ATOM 677 O O . PHE A 1 87 ? 17.905 -2.770 1.221 1.00 86.19 87 PHE A O 1
ATOM 684 N N . MET A 1 88 ? 18.173 -3.851 3.168 1.00 85.56 88 MET A N 1
ATOM 685 C CA . MET A 1 88 ? 19.008 -2.828 3.807 1.00 85.56 88 MET A CA 1
ATOM 686 C C . MET A 1 88 ? 20.515 -3.054 3.676 1.00 85.56 88 MET A C 1
ATOM 688 O O . MET A 1 88 ? 21.287 -2.101 3.797 1.00 85.56 88 MET A O 1
ATOM 692 N N . SER A 1 89 ? 20.961 -4.280 3.395 1.00 83.06 89 SER A N 1
ATOM 693 C CA . SER A 1 89 ? 22.384 -4.651 3.350 1.00 83.06 89 SER A CA 1
ATOM 694 C C . SER A 1 89 ? 22.846 -5.055 1.946 1.00 83.06 89 SER A C 1
ATOM 696 O O . SER A 1 89 ? 22.060 -5.129 1.003 1.00 83.06 89 SER A O 1
ATOM 698 N N . GLY A 1 90 ? 24.154 -5.268 1.782 1.00 86.44 90 GLY A N 1
ATOM 699 C CA . GLY A 1 90 ? 24.741 -5.696 0.510 1.00 86.44 90 GLY A CA 1
ATOM 700 C C . GLY A 1 90 ? 24.743 -4.619 -0.581 1.00 86.44 90 GLY A C 1
ATOM 701 O O . GLY A 1 90 ? 24.458 -3.445 -0.332 1.00 86.44 90 GLY A O 1
ATOM 702 N N . ASN A 1 91 ? 25.108 -5.032 -1.797 1.00 88.50 91 ASN A N 1
ATOM 703 C CA . ASN A 1 91 ? 25.218 -4.149 -2.955 1.00 88.50 91 ASN A CA 1
ATOM 704 C C . ASN A 1 91 ? 23.831 -3.669 -3.405 1.00 88.50 91 ASN A C 1
ATOM 706 O O . ASN A 1 91 ? 22.962 -4.491 -3.688 1.00 88.50 91 ASN A O 1
ATOM 710 N N . LEU A 1 92 ? 23.657 -2.350 -3.527 1.00 87.94 92 LEU A N 1
ATOM 711 C CA . LEU A 1 92 ? 22.400 -1.716 -3.931 1.00 87.94 92 LEU A CA 1
ATOM 712 C C . LEU A 1 92 ? 21.827 -2.317 -5.224 1.00 87.94 92 LEU A C 1
ATOM 714 O O . LEU A 1 92 ? 20.651 -2.651 -5.274 1.00 87.94 92 LEU A O 1
ATOM 718 N N . ASN A 1 93 ? 22.673 -2.538 -6.234 1.00 84.44 93 ASN A N 1
ATOM 719 C CA . ASN A 1 93 ? 22.255 -3.051 -7.544 1.00 84.44 93 ASN A CA 1
ATOM 720 C C . ASN A 1 93 ? 21.888 -4.544 -7.538 1.00 84.44 93 ASN A C 1
ATOM 722 O O . ASN A 1 93 ? 21.399 -5.060 -8.541 1.00 84.44 93 ASN A O 1
ATOM 726 N N . GLN A 1 94 ? 22.167 -5.254 -6.443 1.00 86.69 94 GLN A N 1
ATOM 727 C CA . GLN A 1 94 ? 21.788 -6.656 -6.260 1.00 86.69 94 GLN A CA 1
ATOM 728 C C . GLN A 1 94 ? 20.518 -6.811 -5.417 1.00 86.69 94 GLN A C 1
ATOM 730 O O . GLN A 1 94 ? 20.040 -7.929 -5.257 1.00 86.69 94 GLN A O 1
ATOM 735 N N . ARG A 1 95 ? 19.964 -5.718 -4.881 1.00 90.50 95 ARG A N 1
ATOM 736 C CA . ARG A 1 95 ? 18.699 -5.748 -4.142 1.00 90.50 95 ARG A CA 1
ATOM 737 C C . ARG A 1 95 ? 17.537 -5.884 -5.112 1.00 90.50 95 ARG A C 1
ATOM 739 O O . ARG A 1 95 ? 17.571 -5.322 -6.207 1.00 90.50 95 ARG A O 1
ATOM 746 N N . LEU A 1 96 ? 16.493 -6.599 -4.691 1.00 92.50 96 LEU A N 1
ATOM 747 C CA . LEU A 1 96 ? 15.326 -6.885 -5.531 1.00 92.50 96 LEU A CA 1
ATOM 748 C C . LEU A 1 96 ? 15.738 -7.564 -6.851 1.00 92.50 96 LEU A C 1
ATOM 750 O O . LEU A 1 96 ? 15.158 -7.308 -7.912 1.00 92.50 96 LEU A O 1
ATOM 754 N N . ALA A 1 97 ? 16.775 -8.401 -6.815 1.00 90.94 97 ALA A N 1
ATOM 755 C CA . ALA A 1 97 ? 17.267 -9.126 -7.978 1.00 90.94 97 ALA A CA 1
ATOM 756 C C . ALA A 1 97 ? 16.308 -10.254 -8.360 1.00 90.94 97 ALA A C 1
ATOM 758 O O . ALA A 1 97 ? 16.126 -10.535 -9.549 1.00 90.94 97 ALA A O 1
ATOM 759 N N . THR A 1 98 ? 15.663 -10.866 -7.367 1.00 94.06 98 THR A N 1
ATOM 760 C CA . THR A 1 98 ? 14.739 -11.979 -7.578 1.00 94.06 98 THR A CA 1
ATOM 761 C C . THR A 1 98 ? 13.280 -11.537 -7.528 1.00 94.06 98 THR A C 1
ATOM 763 O O . THR A 1 98 ? 12.921 -10.499 -6.968 1.00 94.06 98 THR A O 1
ATOM 766 N N . ARG A 1 99 ? 12.412 -12.352 -8.134 1.00 94.81 99 ARG A N 1
ATOM 767 C CA . ARG A 1 99 ? 10.959 -12.174 -8.065 1.00 94.81 99 ARG A CA 1
ATOM 768 C C . ARG A 1 99 ? 10.461 -12.213 -6.614 1.00 94.81 99 ARG A C 1
ATOM 770 O O . ARG A 1 99 ? 9.591 -11.426 -6.255 1.00 94.81 99 ARG A O 1
ATOM 777 N N . ASP A 1 100 ? 11.034 -13.091 -5.797 1.00 93.31 100 ASP A N 1
ATOM 778 C CA . ASP A 1 100 ? 10.615 -13.295 -4.409 1.00 93.31 100 ASP A CA 1
ATOM 779 C C . ASP A 1 100 ? 10.999 -12.109 -3.522 1.00 93.31 100 ASP A C 1
ATOM 781 O O . ASP A 1 100 ? 10.175 -11.648 -2.744 1.00 93.31 100 ASP A O 1
ATOM 785 N N . GLU A 1 101 ? 12.187 -11.525 -3.707 1.00 93.88 101 GLU A N 1
ATOM 786 C CA . GLU A 1 101 ? 12.582 -10.292 -3.005 1.00 93.88 101 GLU A CA 1
ATOM 787 C C . GLU A 1 101 ? 11.652 -9.115 -3.333 1.00 93.88 101 GLU A C 1
ATOM 789 O O . GLU A 1 101 ? 11.310 -8.322 -2.458 1.00 93.88 101 GLU A O 1
ATOM 794 N N . ARG A 1 102 ? 11.216 -9.000 -4.592 1.00 95.81 102 ARG A N 1
ATOM 795 C CA . ARG A 1 102 ? 10.264 -7.963 -5.028 1.00 95.81 102 ARG A CA 1
ATOM 796 C C . ARG A 1 102 ? 8.882 -8.179 -4.431 1.00 95.81 102 ARG A C 1
ATOM 798 O O . ARG A 1 102 ? 8.235 -7.215 -4.038 1.00 95.81 102 ARG A O 1
ATOM 805 N N . MET A 1 103 ? 8.437 -9.430 -4.372 1.00 94.38 103 MET A N 1
ATOM 806 C CA . MET A 1 103 ? 7.161 -9.792 -3.762 1.00 94.38 103 MET A CA 1
ATOM 807 C C . MET A 1 103 ? 7.183 -9.527 -2.254 1.00 94.38 103 MET A C 1
ATOM 809 O O . MET A 1 103 ? 6.275 -8.875 -1.752 1.00 94.38 103 MET A O 1
ATOM 813 N N . LEU A 1 104 ? 8.264 -9.913 -1.572 1.00 94.38 104 LEU A N 1
ATOM 814 C CA . LEU A 1 104 ? 8.464 -9.659 -0.148 1.00 94.38 104 LEU A CA 1
ATOM 815 C C . LEU A 1 104 ? 8.471 -8.160 0.176 1.00 94.38 104 LEU A C 1
ATOM 817 O O . LEU A 1 104 ? 7.923 -7.751 1.195 1.00 94.38 104 LEU A O 1
ATOM 821 N N . LEU A 1 105 ? 9.062 -7.324 -0.687 1.00 96.31 105 LEU A N 1
ATOM 822 C CA . LEU A 1 105 ? 9.007 -5.870 -0.521 1.00 96.31 105 LEU A CA 1
ATOM 823 C C . LEU A 1 105 ? 7.561 -5.359 -0.555 1.00 96.31 105 LEU A C 1
ATOM 825 O O . LEU A 1 105 ? 7.178 -4.557 0.294 1.00 96.31 105 LEU A O 1
ATOM 829 N N . LEU A 1 106 ? 6.767 -5.799 -1.538 1.00 96.38 106 LEU A N 1
ATOM 830 C CA . LEU A 1 106 ? 5.368 -5.380 -1.654 1.00 96.38 106 LEU A CA 1
ATOM 831 C C . LEU A 1 106 ? 4.547 -5.854 -0.454 1.00 96.38 106 LEU A C 1
ATOM 833 O O . LEU A 1 106 ? 3.786 -5.068 0.098 1.00 96.38 106 LEU A O 1
ATOM 837 N N . GLU A 1 107 ? 4.734 -7.102 -0.022 1.00 93.94 107 GLU A N 1
ATOM 838 C CA . GLU A 1 107 ? 4.094 -7.646 1.181 1.00 93.94 107 GLU A CA 1
ATOM 839 C C . GLU A 1 107 ? 4.439 -6.821 2.419 1.00 93.94 107 GLU A C 1
ATOM 841 O O . GLU A 1 107 ? 3.538 -6.417 3.151 1.00 93.94 107 GLU A O 1
ATOM 846 N N . TYR A 1 108 ? 5.721 -6.507 2.610 1.00 95.06 108 TYR A N 1
ATOM 847 C CA . TYR A 1 108 ? 6.186 -5.670 3.709 1.00 95.06 108 TYR A CA 1
ATOM 848 C C . TYR A 1 108 ? 5.513 -4.290 3.701 1.00 95.06 108 TYR A C 1
ATOM 850 O O . TYR A 1 108 ? 4.896 -3.900 4.688 1.00 95.06 108 TYR A O 1
ATOM 858 N N . LEU A 1 109 ? 5.552 -3.567 2.578 1.00 96.19 109 LEU A N 1
ATOM 859 C CA . LEU A 1 109 ? 4.959 -2.226 2.478 1.00 96.19 109 LEU A CA 1
ATOM 860 C C . LEU A 1 109 ? 3.435 -2.236 2.684 1.00 96.19 109 LEU A C 1
ATOM 862 O O . LEU A 1 109 ? 2.890 -1.348 3.340 1.00 96.19 109 LEU A O 1
ATOM 866 N N . ILE A 1 110 ? 2.746 -3.250 2.154 1.00 95.19 110 ILE A N 1
ATOM 867 C CA . ILE A 1 110 ? 1.309 -3.461 2.371 1.00 95.19 110 ILE A CA 1
ATOM 868 C C . ILE A 1 110 ? 1.038 -3.702 3.862 1.00 95.19 110 ILE A C 1
ATOM 870 O O . ILE A 1 110 ? 0.151 -3.072 4.433 1.00 95.19 110 ILE A O 1
ATOM 874 N N . GLN A 1 111 ? 1.813 -4.557 4.527 1.00 92.81 111 GLN A N 1
ATOM 875 C CA . GLN A 1 111 ? 1.661 -4.822 5.960 1.00 92.81 111 GLN A CA 1
ATOM 876 C C . GLN A 1 111 ? 1.899 -3.580 6.819 1.00 92.81 111 GLN A C 1
ATOM 878 O O . GLN A 1 111 ? 1.077 -3.294 7.690 1.00 92.81 111 GLN A O 1
ATOM 883 N N . GLU A 1 112 ? 2.945 -2.805 6.539 1.00 94.44 112 GLU A N 1
ATOM 884 C CA . GLU A 1 112 ? 3.217 -1.549 7.246 1.00 94.44 112 GLU A CA 1
ATOM 885 C C . GLU A 1 112 ? 2.075 -0.540 7.070 1.00 94.44 112 GLU A C 1
ATOM 887 O O . GLU A 1 112 ? 1.662 0.130 8.021 1.00 94.44 112 GLU A O 1
ATOM 892 N N . LEU A 1 113 ? 1.490 -0.461 5.872 1.00 94.25 113 LEU A N 1
ATOM 893 C CA . LEU A 1 113 ? 0.385 0.454 5.605 1.00 94.25 113 LEU A CA 1
ATOM 894 C C . LEU A 1 113 ? -0.920 -0.018 6.266 1.00 94.25 113 LEU A C 1
ATOM 896 O O . LEU A 1 113 ? -1.668 0.803 6.804 1.00 94.25 113 LEU A O 1
ATOM 900 N N . MET A 1 114 ? -1.184 -1.328 6.297 1.00 91.12 114 MET A N 1
ATOM 901 C CA . MET A 1 114 ? -2.290 -1.899 7.077 1.00 91.12 114 MET A CA 1
ATOM 902 C C . MET A 1 114 ? -2.117 -1.603 8.571 1.00 91.12 114 MET A C 1
ATOM 904 O O . MET A 1 114 ? -3.056 -1.130 9.216 1.00 91.12 114 MET A O 1
ATOM 908 N N . ALA A 1 115 ? -0.920 -1.837 9.115 1.00 91.88 115 ALA A N 1
ATOM 909 C CA . ALA A 1 115 ? -0.599 -1.568 10.512 1.00 91.88 115 ALA A CA 1
ATOM 910 C C . ALA A 1 115 ? -0.779 -0.082 10.849 1.00 91.88 115 ALA A C 1
ATOM 912 O O . ALA A 1 115 ? -1.439 0.247 11.834 1.00 91.88 115 ALA A O 1
ATOM 913 N N . SER A 1 116 ? -0.288 0.810 9.987 1.00 92.31 116 SER A N 1
ATOM 914 C CA . SER A 1 116 ? -0.433 2.262 10.133 1.00 92.31 116 SER A CA 1
ATOM 915 C C . SER A 1 116 ? -1.901 2.696 10.171 1.00 92.31 116 SER A C 1
ATOM 917 O O . SER A 1 116 ? -2.304 3.413 11.087 1.00 92.31 116 SER A O 1
ATOM 919 N N . 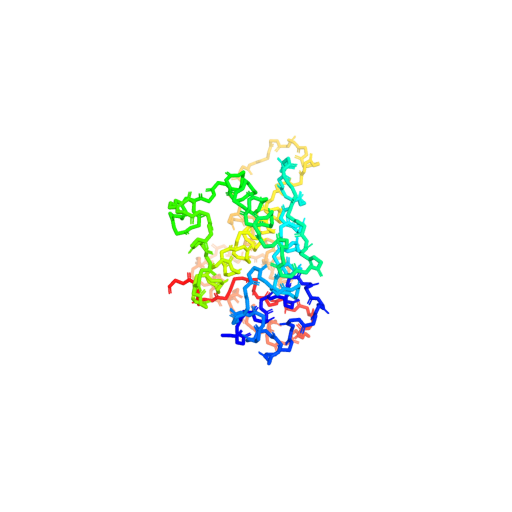LYS A 1 117 ? -2.739 2.186 9.255 1.00 89.75 117 LYS A N 1
ATOM 920 C CA . LYS A 1 117 ? -4.193 2.443 9.258 1.00 89.75 117 LYS A CA 1
ATOM 921 C C . LYS A 1 117 ? -4.869 1.945 10.541 1.00 89.75 117 LYS A C 1
ATOM 923 O O . LYS A 1 117 ? -5.748 2.621 11.070 1.00 89.75 117 LYS A O 1
ATOM 928 N N . ILE A 1 118 ? -4.467 0.783 11.061 1.00 88.31 118 ILE A N 1
ATOM 929 C CA . ILE A 1 118 ? -5.015 0.227 12.310 1.00 88.31 118 ILE A CA 1
ATOM 930 C C . ILE A 1 118 ? -4.606 1.064 13.521 1.00 88.31 118 ILE A C 1
ATOM 932 O O . ILE A 1 118 ? -5.432 1.297 14.403 1.00 88.31 118 ILE A O 1
ATOM 936 N N . ILE A 1 119 ? -3.346 1.495 13.585 1.00 88.69 119 ILE A N 1
ATOM 937 C CA . ILE A 1 119 ? -2.847 2.356 14.659 1.00 88.69 119 ILE A CA 1
ATOM 938 C C . ILE A 1 119 ? -3.595 3.689 14.633 1.00 88.69 119 ILE A C 1
ATOM 940 O O . ILE A 1 119 ? -4.068 4.125 15.678 1.00 88.69 119 ILE A O 1
ATOM 944 N N . GLU A 1 120 ? -3.765 4.293 13.454 1.00 87.88 120 GLU A N 1
ATOM 945 C CA . GLU A 1 120 ? -4.514 5.540 13.285 1.00 87.88 120 GLU A CA 1
ATOM 946 C C . GLU A 1 120 ? -5.967 5.399 13.747 1.00 87.88 120 GLU A C 1
ATOM 948 O O . GLU A 1 120 ? -6.429 6.188 14.564 1.00 87.88 120 GLU A O 1
ATOM 953 N N . ALA A 1 121 ? -6.665 4.344 13.317 1.00 84.38 121 ALA A N 1
ATOM 954 C CA . ALA A 1 121 ? -8.048 4.081 13.721 1.00 84.38 121 ALA A CA 1
ATOM 955 C C . ALA A 1 121 ? -8.216 3.846 15.235 1.00 84.38 121 ALA A C 1
ATOM 957 O O . ALA A 1 121 ? -9.322 3.960 15.761 1.00 84.38 121 ALA A O 1
ATOM 958 N N . LYS A 1 122 ? -7.131 3.492 15.937 1.00 82.38 122 LYS A N 1
ATOM 959 C CA . LYS A 1 122 ? -7.099 3.300 17.393 1.00 82.38 122 LYS A CA 1
ATOM 960 C C . LYS A 1 122 ? -6.617 4.530 18.160 1.00 82.38 122 LYS A C 1
ATOM 962 O O . LYS A 1 122 ? -6.644 4.490 19.393 1.00 82.38 122 LYS A O 1
ATOM 967 N N . LYS A 1 123 ? -6.155 5.596 17.494 1.00 80.19 123 LYS A N 1
ATOM 968 C CA . LYS A 1 123 ? -5.755 6.821 18.194 1.00 80.19 123 LYS A CA 1
ATOM 969 C C . LYS A 1 123 ? -6.982 7.389 18.918 1.00 80.19 123 LYS A C 1
ATOM 971 O O . LYS A 1 123 ? -8.033 7.535 18.296 1.00 80.19 123 LYS A O 1
ATOM 976 N N . PRO A 1 124 ? -6.882 7.697 20.224 1.00 67.50 124 PRO A N 1
ATOM 977 C CA . PRO A 1 124 ? -7.962 8.367 20.932 1.00 67.50 124 PRO A CA 1
ATOM 978 C C . PRO A 1 124 ? -8.274 9.685 20.229 1.00 67.50 124 PRO A C 1
ATOM 980 O O . PRO A 1 124 ? -7.346 10.426 19.894 1.00 67.50 124 PRO A O 1
ATOM 983 N N . ASP A 1 125 ? -9.556 9.997 20.039 1.00 63.50 125 ASP A N 1
ATOM 984 C CA . ASP A 1 125 ? -9.968 11.317 19.571 1.00 63.50 125 ASP A CA 1
ATOM 985 C C . ASP A 1 125 ? -9.303 12.375 20.458 1.00 63.50 125 ASP A C 1
ATOM 987 O O . ASP A 1 125 ? -9.584 12.471 21.656 1.00 63.50 125 ASP A O 1
ATOM 991 N N . ALA A 1 126 ? -8.444 13.212 19.870 1.00 55.00 126 ALA A N 1
ATOM 992 C CA . ALA A 1 126 ? -7.758 14.295 20.580 1.00 55.00 126 ALA A CA 1
ATOM 993 C C . ALA A 1 126 ? -8.738 15.311 21.221 1.00 55.00 126 ALA A C 1
ATOM 995 O O . ALA A 1 126 ? -8.326 16.205 21.959 1.00 55.00 126 ALA A O 1
ATOM 996 N N . GLY A 1 127 ? -10.045 15.171 20.959 1.00 51.22 127 GLY A N 1
ATOM 997 C CA . GLY A 1 127 ? -11.135 15.938 21.552 1.00 51.22 127 GLY A CA 1
ATOM 998 C C . GLY A 1 127 ? -11.776 15.353 22.820 1.00 51.22 127 GLY A C 1
ATOM 999 O O . GLY A 1 127 ? -12.598 16.049 23.424 1.00 51.22 127 GLY A O 1
ATOM 1000 N N . SER A 1 128 ? -11.446 14.134 23.276 1.00 48.25 128 SER A N 1
ATOM 1001 C CA . SER A 1 128 ? -12.060 13.586 24.498 1.00 48.25 128 SER A CA 1
ATOM 1002 C C . SER A 1 128 ? -11.401 14.176 25.749 1.00 48.25 128 SER A C 1
ATOM 1004 O O . SER A 1 128 ? -10.479 13.610 26.338 1.00 48.25 128 SER A O 1
ATOM 1006 N N . LYS A 1 129 ? -11.857 15.371 26.134 1.00 45.22 129 LYS A N 1
ATOM 1007 C CA . LYS A 1 129 ? -11.463 16.054 27.369 1.00 45.22 129 LYS A CA 1
ATOM 1008 C C . LYS A 1 129 ? -11.553 15.105 28.566 1.00 45.22 129 LYS A C 1
ATOM 1010 O O . LYS A 1 129 ? -12.587 14.479 28.782 1.00 45.22 129 LYS A O 1
ATOM 1015 N N . LEU A 1 130 ? -10.477 15.100 29.354 1.00 51.50 130 LEU A N 1
ATOM 1016 C CA . LEU A 1 130 ? -10.390 14.603 30.726 1.00 51.50 130 LEU A CA 1
ATOM 1017 C C . LEU A 1 130 ? -11.711 14.803 31.486 1.00 51.50 130 LEU A C 1
ATOM 1019 O O . LEU A 1 130 ? -12.007 15.900 31.958 1.00 51.50 130 LEU A O 1
ATOM 1023 N N . GLN A 1 131 ? -12.481 13.731 31.645 1.00 43.25 131 GLN A N 1
ATOM 1024 C CA . GLN A 1 131 ? -13.395 13.594 32.767 1.00 43.25 131 GLN A CA 1
ATOM 1025 C C . GLN A 1 131 ? -12.892 12.439 33.617 1.00 43.25 131 GLN A C 1
ATOM 1027 O O . GLN A 1 131 ? -12.746 11.313 33.151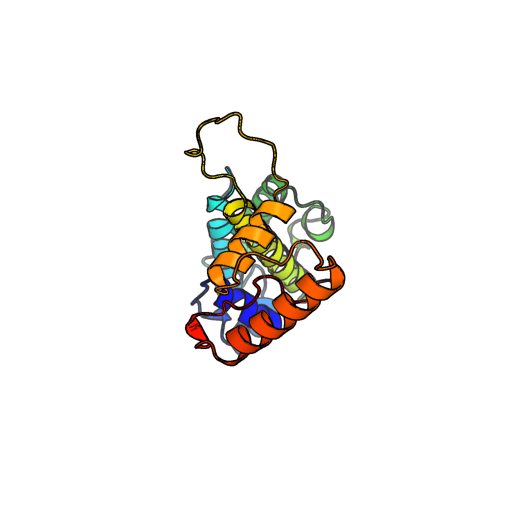 1.00 43.25 131 GLN A O 1
ATOM 1032 N N . VAL A 1 132 ? -12.600 12.754 34.878 1.00 49.62 132 VAL A N 1
ATOM 1033 C CA . VAL A 1 132 ? -12.406 11.771 35.939 1.00 49.62 132 VAL A CA 1
ATOM 1034 C C . VAL A 1 132 ? -13.752 11.083 36.129 1.00 49.62 132 VAL A C 1
ATOM 1036 O O . VAL A 1 132 ? -14.626 11.555 36.850 1.00 49.62 132 VAL A O 1
ATOM 1039 N N . THR A 1 133 ? -13.960 9.998 35.406 1.00 45.78 133 THR A N 1
ATOM 1040 C CA . THR A 1 133 ? -15.101 9.108 35.568 1.00 45.78 133 THR A CA 1
ATOM 1041 C C . THR A 1 133 ? -14.511 7.718 35.702 1.00 45.78 133 THR A C 1
ATOM 1043 O O . THR A 1 133 ? -13.546 7.405 35.012 1.00 45.78 133 THR A O 1
ATOM 1046 N N . ILE A 1 134 ? -15.021 6.954 36.669 1.00 51.81 134 ILE A N 1
ATOM 1047 C CA . ILE A 1 134 ? -14.663 5.564 36.995 1.00 51.81 134 ILE A CA 1
ATOM 1048 C C . ILE A 1 134 ? -14.041 4.878 35.773 1.00 51.81 134 ILE A C 1
ATOM 1050 O O . ILE A 1 134 ? -14.722 4.774 34.756 1.00 51.81 134 ILE A O 1
ATOM 1054 N N . HIS A 1 135 ? -12.766 4.472 35.864 1.00 56.00 135 HIS A N 1
ATOM 1055 C CA . HIS A 1 135 ? -12.035 3.821 34.771 1.00 56.00 135 HIS A CA 1
ATOM 1056 C C . HIS A 1 135 ? -12.695 2.470 34.447 1.00 56.00 135 HIS A C 1
ATOM 1058 O O . HIS A 1 135 ? -12.274 1.409 34.905 1.00 56.00 135 HIS A O 1
ATOM 1064 N N . GLU A 1 136 ? -13.782 2.520 33.683 1.00 71.00 136 GLU A N 1
ATOM 1065 C CA . GLU A 1 136 ? -14.270 1.405 32.895 1.00 71.00 136 GLU A CA 1
ATOM 1066 C C . GLU A 1 136 ? -13.117 1.008 31.971 1.00 71.00 136 GLU A C 1
ATOM 1068 O O . GLU A 1 136 ? -12.534 1.860 31.298 1.00 71.00 136 GLU A O 1
ATOM 1073 N N . SER A 1 137 ? -12.715 -0.264 31.995 1.00 78.94 137 SER A N 1
ATOM 1074 C CA . SER A 1 137 ? -11.707 -0.731 31.047 1.00 78.94 137 SER A CA 1
ATOM 1075 C C . SER A 1 137 ? -12.258 -0.611 29.629 1.00 78.94 137 SER A C 1
ATOM 1077 O O . SER A 1 137 ? -13.463 -0.765 29.420 1.00 78.94 137 SER A O 1
ATOM 1079 N N . ASP A 1 138 ? -11.387 -0.410 28.641 1.00 75.75 138 ASP A N 1
ATOM 1080 C CA . ASP A 1 138 ? -11.804 -0.363 27.233 1.00 75.75 138 ASP A CA 1
ATOM 1081 C C . ASP A 1 138 ? -12.616 -1.607 26.845 1.00 75.75 138 ASP A C 1
ATOM 1083 O O . ASP A 1 138 ? -13.609 -1.521 26.128 1.00 75.75 138 ASP A O 1
ATOM 1087 N N . THR A 1 139 ? -12.259 -2.766 27.407 1.00 75.50 139 THR A N 1
ATOM 1088 C CA . THR A 1 139 ? -13.012 -4.015 27.257 1.00 75.50 139 THR A CA 1
ATOM 1089 C C . THR A 1 139 ? -14.434 -3.913 27.808 1.00 75.50 139 THR A C 1
ATOM 1091 O O . THR A 1 139 ? -15.377 -4.342 27.144 1.00 75.50 139 THR A O 1
ATOM 1094 N N . ALA A 1 140 ? -14.615 -3.364 29.013 1.00 80.12 140 ALA A N 1
ATOM 1095 C CA . ALA A 1 140 ? -15.936 -3.210 29.619 1.00 80.12 140 ALA A CA 1
ATOM 1096 C C . ALA A 1 140 ? -16.798 -2.208 28.835 1.00 80.12 140 ALA A C 1
ATOM 1098 O O . ALA A 1 140 ? -17.954 -2.512 28.535 1.00 80.12 140 ALA A O 1
ATOM 1099 N N . LYS A 1 141 ? -16.200 -1.093 28.399 1.00 83.44 141 LYS A N 1
ATOM 1100 C CA . LYS A 1 141 ? -16.858 -0.090 27.560 1.00 83.44 141 LYS A CA 1
ATOM 1101 C C . LYS A 1 141 ? -17.310 -0.687 26.228 1.00 83.44 141 LYS A C 1
ATOM 1103 O O . LYS A 1 141 ? -18.486 -0.604 25.893 1.00 83.44 141 LYS A O 1
ATOM 1108 N N . CYS A 1 142 ? -16.423 -1.385 25.516 1.00 81.81 142 CYS A N 1
ATOM 1109 C CA . CYS A 1 142 ? -16.763 -2.069 24.266 1.00 81.81 142 CYS A CA 1
ATOM 1110 C C . CYS A 1 142 ? -17.900 -3.082 24.446 1.00 81.81 142 CYS A C 1
ATOM 1112 O O . CYS A 1 142 ? -18.796 -3.157 23.608 1.00 81.81 142 CYS A O 1
ATOM 1114 N N . LEU A 1 143 ? -17.899 -3.859 25.534 1.00 84.31 143 LEU A N 1
ATOM 1115 C CA . LEU A 1 143 ? -18.969 -4.825 25.801 1.00 84.31 143 LEU A CA 1
ATOM 1116 C C . LEU A 1 143 ? -20.307 -4.149 26.095 1.00 84.31 143 LEU A C 1
ATOM 1118 O O . LEU A 1 143 ? -21.355 -4.639 25.663 1.00 84.31 143 LEU A O 1
ATOM 1122 N N . LYS A 1 144 ? -20.282 -3.024 26.806 1.00 85.56 144 LYS A N 1
ATOM 1123 C CA . LYS A 1 144 ? -21.465 -2.214 27.080 1.00 85.56 144 LYS A CA 1
ATOM 1124 C C . LYS A 1 144 ? -22.013 -1.586 25.801 1.00 85.56 144 LYS A C 1
ATOM 1126 O O . LYS A 1 144 ? -23.195 -1.763 25.517 1.00 85.56 144 LYS A O 1
ATOM 1131 N N . ASP A 1 145 ? -21.164 -0.938 25.011 1.00 87.38 145 ASP A N 1
ATOM 1132 C CA . ASP A 1 145 ? -21.543 -0.304 23.746 1.00 87.38 145 ASP A CA 1
ATOM 1133 C C . ASP A 1 145 ? -22.093 -1.340 22.757 1.00 87.38 145 ASP A C 1
ATOM 1135 O O . ASP A 1 145 ? -23.140 -1.126 22.149 1.00 87.38 145 ASP A O 1
ATOM 1139 N N . MET A 1 146 ? -21.469 -2.519 22.675 1.00 87.19 146 MET A N 1
ATOM 1140 C CA . MET A 1 146 ? -21.964 -3.640 21.874 1.00 87.19 146 MET A CA 1
ATOM 1141 C C . MET A 1 146 ? -23.323 -4.148 22.365 1.00 87.19 146 MET A C 1
ATOM 1143 O O . MET A 1 146 ? -24.203 -4.431 21.555 1.00 87.19 146 MET A O 1
ATOM 1147 N N . SER A 1 147 ? -23.522 -4.246 23.682 1.00 88.06 147 SER A N 1
ATOM 1148 C CA . SER A 1 147 ? -24.811 -4.647 24.257 1.00 88.06 147 SER A CA 1
ATOM 1149 C C . SER A 1 147 ? -25.909 -3.637 23.917 1.00 88.06 147 SER A C 1
ATOM 1151 O O . SER A 1 147 ? -27.009 -4.044 23.555 1.00 88.06 147 SER A O 1
ATOM 1153 N N . ILE A 1 148 ? -25.605 -2.337 23.969 1.00 86.94 148 ILE A N 1
ATOM 1154 C CA . ILE A 1 148 ? -26.532 -1.265 23.584 1.00 86.94 148 ILE A CA 1
ATOM 1155 C C . ILE A 1 148 ? -26.838 -1.333 22.082 1.00 86.94 148 ILE A C 1
ATOM 1157 O O . ILE A 1 148 ? -28.007 -1.337 21.705 1.00 86.94 148 ILE A O 1
ATOM 1161 N N . ALA A 1 149 ? -25.814 -1.442 21.232 1.00 88.44 149 ALA A N 1
ATOM 1162 C CA . ALA A 1 149 ? -25.959 -1.485 19.776 1.00 88.44 149 ALA A CA 1
ATOM 1163 C C . ALA A 1 149 ? -26.736 -2.718 19.287 1.00 88.44 149 ALA A C 1
ATOM 1165 O O . ALA A 1 149 ? -27.489 -2.641 18.322 1.00 88.44 149 ALA A O 1
ATOM 1166 N N . LEU A 1 150 ? -26.587 -3.857 19.969 1.00 89.56 150 LEU A N 1
ATOM 1167 C CA . LEU A 1 150 ? -27.355 -5.078 19.708 1.00 89.56 150 LEU A CA 1
ATOM 1168 C C . LEU A 1 150 ? -28.720 -5.090 20.422 1.00 89.56 150 LEU A C 1
ATOM 1170 O O . LEU A 1 150 ? -29.393 -6.128 20.439 1.00 89.56 150 LEU A O 1
ATOM 1174 N N . GLU A 1 151 ? -29.124 -3.968 21.022 1.00 89.06 151 GLU A N 1
ATOM 1175 C CA . GLU A 1 151 ? -30.395 -3.774 21.726 1.00 89.06 151 GLU A CA 1
ATOM 1176 C C . GLU A 1 151 ? -30.637 -4.824 22.823 1.00 89.06 151 GLU A C 1
ATOM 1178 O O . GLU A 1 151 ? -31.736 -5.364 22.988 1.00 89.06 151 GLU A O 1
ATOM 1183 N N . PHE A 1 152 ? -29.591 -5.179 23.569 1.00 87.38 152 PHE A N 1
ATOM 1184 C CA . PHE A 1 152 ? -29.761 -5.942 24.796 1.00 87.38 152 PHE A CA 1
ATOM 1185 C C . PHE A 1 152 ? -30.350 -5.041 25.879 1.00 87.38 152 PHE A C 1
ATOM 1187 O O . PHE A 1 152 ? -29.858 -3.948 26.154 1.00 87.38 152 PHE A O 1
ATOM 1194 N N . GLY A 1 153 ? -31.394 -5.535 26.544 1.00 84.50 153 GLY A N 1
ATOM 1195 C CA . GLY A 1 153 ? -31.862 -4.940 27.790 1.00 84.50 153 GLY A CA 1
ATOM 1196 C C . GLY A 1 153 ? -30.823 -5.077 28.904 1.00 84.50 153 GLY A C 1
ATOM 1197 O O . GLY A 1 153 ? -29.864 -5.849 28.796 1.00 84.50 153 GLY A O 1
ATOM 1198 N N . LYS A 1 154 ? -31.044 -4.358 30.011 1.00 82.69 154 LYS A N 1
ATOM 1199 C CA . LYS A 1 154 ? -30.205 -4.479 31.208 1.00 82.69 154 LYS A CA 1
ATOM 1200 C C . LYS A 1 154 ? -30.101 -5.963 31.614 1.00 82.69 154 LYS A C 1
ATOM 1202 O O . LYS A 1 154 ? -31.144 -6.601 31.790 1.00 82.69 154 LYS A O 1
ATOM 1207 N N . PRO A 1 155 ? -28.885 -6.521 31.752 1.00 81.50 155 PRO A N 1
ATOM 1208 C CA . PRO A 1 155 ? -28.727 -7.917 32.129 1.00 81.50 155 PRO A CA 1
ATOM 1209 C C . PRO A 1 155 ? -29.326 -8.178 33.524 1.00 81.50 155 PRO A C 1
ATOM 1211 O O . PRO A 1 155 ? -29.211 -7.312 34.392 1.00 81.50 155 PRO A O 1
ATOM 1214 N N . PRO A 1 156 ? -29.951 -9.345 33.761 1.00 85.94 156 PRO A N 1
ATOM 1215 C CA . PRO A 1 156 ? -30.407 -9.730 35.094 1.00 85.94 156 PRO A CA 1
ATOM 1216 C C . PRO A 1 156 ? -29.235 -9.831 36.071 1.00 85.94 156 PRO A C 1
ATOM 1218 O O . PRO A 1 156 ? -28.178 -10.328 35.692 1.00 85.94 156 PRO A O 1
ATOM 1221 N N . ASP A 1 157 ? -29.448 -9.484 37.341 1.00 86.12 157 ASP A N 1
ATOM 1222 C CA . ASP A 1 157 ? -28.400 -9.547 38.376 1.00 86.12 157 ASP A CA 1
ATOM 1223 C C . ASP A 1 157 ? -27.867 -10.978 38.618 1.00 86.12 157 ASP A C 1
ATOM 1225 O O . ASP A 1 157 ? -26.801 -11.168 39.195 1.00 86.12 157 ASP A O 1
ATOM 1229 N N . THR A 1 158 ? -28.595 -12.000 38.158 1.00 90.31 158 THR A N 1
ATOM 1230 C CA . THR A 1 158 ? -28.241 -13.423 38.283 1.00 90.31 158 THR A CA 1
ATOM 1231 C C . THR A 1 158 ? -27.474 -13.989 37.086 1.00 90.31 158 THR A C 1
ATOM 1233 O O . THR A 1 158 ? -27.116 -15.168 37.096 1.00 90.31 158 THR A O 1
ATOM 1236 N N . ILE A 1 159 ? -27.247 -13.200 36.030 1.00 88.69 159 ILE A N 1
ATOM 1237 C CA . ILE A 1 159 ? -26.588 -13.692 34.817 1.00 88.69 159 ILE A CA 1
ATOM 1238 C C . ILE A 1 159 ? -25.097 -13.935 35.063 1.00 88.69 159 ILE A C 1
ATOM 1240 O O . ILE A 1 159 ? -24.395 -13.106 35.639 1.00 88.69 159 ILE A O 1
ATOM 1244 N N . THR A 1 160 ? -24.582 -15.063 34.578 1.00 91.00 160 THR A N 1
ATOM 1245 C CA . THR A 1 160 ? -23.134 -15.300 34.580 1.00 91.00 160 THR A CA 1
ATOM 1246 C C . THR A 1 160 ? -22.475 -14.654 33.365 1.00 91.00 160 THR A C 1
ATOM 1248 O O . THR A 1 160 ? -23.098 -14.489 32.313 1.00 91.00 160 THR A O 1
ATOM 1251 N N . ALA A 1 161 ? -21.178 -14.351 33.466 1.00 84.12 161 ALA A N 1
ATOM 1252 C CA . ALA A 1 161 ? -20.407 -13.834 32.336 1.00 84.12 161 ALA A CA 1
ATOM 1253 C C . ALA A 1 161 ? -20.527 -14.747 31.100 1.00 84.12 161 ALA A C 1
ATOM 1255 O O . ALA A 1 161 ? -20.832 -14.272 30.011 1.00 84.12 161 ALA A O 1
ATOM 1256 N N . GLY A 1 162 ? -20.390 -16.068 31.268 1.00 87.38 162 GLY A N 1
ATOM 1257 C CA . GLY A 1 162 ? -20.514 -17.025 30.162 1.00 87.38 162 GLY A CA 1
ATOM 1258 C C . GLY A 1 162 ? -21.889 -17.003 29.484 1.00 87.38 162 GLY A C 1
ATOM 1259 O O . GLY A 1 162 ? -21.976 -17.046 28.260 1.00 87.38 162 GLY A O 1
ATOM 1260 N N . GLN A 1 163 ? -22.975 -16.871 30.253 1.00 88.75 163 GLN A N 1
ATOM 1261 C CA . GLN A 1 163 ? -24.324 -16.737 29.691 1.00 88.75 163 GLN A CA 1
ATOM 1262 C C . GLN A 1 163 ? -24.501 -15.428 28.916 1.00 88.75 163 GLN A C 1
ATOM 1264 O O . GLN A 1 163 ? -25.141 -15.429 27.863 1.00 88.75 163 GLN A O 1
ATOM 1269 N N . LEU A 1 164 ? -23.936 -14.327 29.418 1.00 87.75 164 LEU A N 1
ATOM 1270 C CA . LEU A 1 164 ? -23.942 -13.038 28.732 1.00 87.75 164 LEU A CA 1
ATOM 1271 C C . LEU A 1 164 ? -23.186 -13.122 27.397 1.00 87.75 164 LEU A C 1
ATOM 1273 O O . LEU A 1 164 ? -23.752 -12.773 26.361 1.00 87.75 164 LEU A O 1
ATOM 1277 N N . PHE A 1 165 ? -21.960 -13.655 27.401 1.00 90.25 165 PHE A N 1
ATOM 1278 C CA . PHE A 1 165 ? -21.144 -13.806 26.192 1.00 90.25 165 PHE A CA 1
ATOM 1279 C C . PHE A 1 165 ? -21.791 -14.729 25.157 1.00 90.25 165 PHE A C 1
ATOM 1281 O O . PHE A 1 165 ? -21.841 -14.372 23.984 1.00 90.25 165 PHE A O 1
ATOM 1288 N N . ASN A 1 166 ? -22.370 -15.860 25.573 1.00 89.81 166 ASN A N 1
ATOM 1289 C CA . ASN A 1 166 ? -23.071 -16.765 24.656 1.00 89.81 166 ASN A CA 1
ATOM 1290 C C . ASN A 1 166 ? -24.267 -16.083 23.975 1.00 89.81 166 ASN A C 1
ATOM 1292 O O . ASN A 1 166 ? -24.494 -16.260 22.777 1.00 89.81 166 ASN A O 1
ATOM 1296 N N . LYS A 1 167 ? -25.032 -15.274 24.723 1.00 89.38 167 LYS A N 1
ATOM 1297 C CA . LYS A 1 167 ? -26.155 -14.511 24.163 1.00 89.38 167 LYS A CA 1
ATOM 1298 C C . LYS A 1 167 ? -25.680 -13.426 23.198 1.00 89.38 167 LYS A C 1
ATOM 1300 O O . LYS A 1 167 ? -26.233 -13.322 22.103 1.00 89.38 167 LYS A O 1
ATOM 1305 N N . LEU A 1 168 ? -24.658 -12.659 23.584 1.00 90.31 168 LEU A N 1
ATOM 1306 C CA . LEU A 1 168 ? -24.028 -11.651 22.728 1.00 90.31 168 LEU A CA 1
ATOM 1307 C C . LEU A 1 168 ? -23.534 -12.276 21.423 1.00 90.31 168 LEU A C 1
ATOM 1309 O O . LEU A 1 168 ? -23.918 -11.822 20.351 1.00 90.31 168 LEU A O 1
ATOM 1313 N N . GLN A 1 169 ? -22.768 -13.365 21.506 1.00 90.81 169 GLN A N 1
ATOM 1314 C CA . GLN A 1 169 ? -22.241 -14.080 20.345 1.00 90.81 169 GLN A CA 1
ATOM 1315 C C . GLN A 1 169 ? -23.359 -14.580 19.422 1.00 90.81 169 GLN A C 1
ATOM 1317 O O . GLN A 1 169 ? -23.273 -14.416 18.205 1.00 90.81 169 GLN A O 1
ATOM 1322 N N . GLY A 1 170 ? -24.428 -15.158 19.980 1.00 92.56 170 GLY A N 1
ATOM 1323 C CA . GLY A 1 170 ? -25.574 -15.627 19.200 1.00 92.56 170 GLY A CA 1
ATOM 1324 C C . GLY A 1 170 ? -26.279 -14.498 18.443 1.00 92.56 170 GLY A C 1
ATOM 1325 O O . GLY A 1 170 ? -26.558 -14.627 17.245 1.00 92.56 170 GLY A O 1
ATOM 1326 N N . LYS A 1 171 ? -26.529 -13.363 19.112 1.00 92.25 171 LYS A N 1
ATOM 1327 C CA . LYS A 1 171 ? -27.185 -12.214 18.475 1.00 92.25 171 LYS A CA 1
ATOM 1328 C C . LYS A 1 171 ? -26.272 -11.530 17.462 1.00 92.25 171 LYS A C 1
ATOM 1330 O O . LYS A 1 171 ? -26.725 -11.244 16.359 1.00 92.25 171 LYS A O 1
ATOM 1335 N N . LEU A 1 172 ? -24.989 -11.368 17.779 1.00 90.44 172 LEU A N 1
ATOM 1336 C CA . LEU A 1 172 ? -23.990 -10.837 16.855 1.00 90.44 172 LEU A CA 1
ATOM 1337 C C . LEU A 1 172 ? -23.911 -11.682 15.581 1.00 90.44 172 LEU A C 1
ATOM 1339 O O . LEU A 1 172 ? -23.980 -11.129 14.491 1.00 90.44 172 LEU A O 1
ATOM 1343 N N . LYS A 1 173 ? -23.851 -13.017 15.700 1.00 89.94 173 LYS A N 1
ATOM 1344 C CA . LYS A 1 173 ? -23.845 -13.920 14.539 1.00 89.94 173 LYS A CA 1
ATOM 1345 C C . LYS A 1 173 ? -25.084 -13.721 13.670 1.00 89.94 173 LYS A C 1
ATOM 1347 O O . LYS A 1 173 ? -24.953 -13.630 12.458 1.00 89.94 173 LYS A O 1
ATOM 1352 N N . THR A 1 174 ? -26.257 -13.602 14.291 1.00 91.06 174 THR A N 1
ATOM 1353 C CA . THR A 1 174 ? -27.521 -13.350 13.582 1.00 91.06 174 THR A CA 1
ATOM 1354 C C . THR A 1 174 ? -27.465 -12.030 12.814 1.00 91.06 174 THR A C 1
ATOM 1356 O O . THR A 1 174 ? -27.704 -12.021 11.607 1.00 91.06 174 THR A O 1
ATOM 1359 N N . VAL A 1 175 ? -27.071 -10.942 13.486 1.00 89.69 175 VAL A N 1
ATOM 1360 C CA . VAL A 1 175 ? -26.959 -9.605 12.884 1.00 89.69 175 VAL A CA 1
ATOM 1361 C C . VAL A 1 175 ? -25.966 -9.617 11.726 1.00 89.69 175 VAL A C 1
ATOM 1363 O O . VAL A 1 175 ? -26.329 -9.219 10.624 1.00 89.69 175 VAL A O 1
ATOM 1366 N N . VAL A 1 176 ? -24.766 -10.162 11.940 1.00 87.50 176 VAL A N 1
ATOM 1367 C CA . VAL A 1 176 ? -23.712 -10.285 10.923 1.00 87.50 176 VAL A CA 1
ATOM 1368 C C . VAL A 1 176 ? -24.195 -11.069 9.702 1.00 87.50 176 VAL A C 1
ATOM 1370 O O . VAL A 1 176 ? -23.950 -10.655 8.577 1.00 87.50 176 VAL A O 1
ATOM 1373 N N . THR A 1 177 ? -24.927 -12.171 9.894 1.00 87.06 177 THR A N 1
ATOM 1374 C CA . THR A 1 177 ? -25.460 -12.953 8.764 1.00 87.06 177 THR A CA 1
ATOM 1375 C C . THR A 1 177 ? -26.596 -12.264 8.011 1.00 87.06 177 THR A C 1
ATOM 1377 O O . THR A 1 177 ? -26.828 -12.583 6.849 1.00 87.06 177 THR A O 1
ATOM 1380 N N . SER A 1 178 ? -27.316 -11.348 8.663 1.00 88.19 178 SER A N 1
ATOM 1381 C CA . SER A 1 178 ? -28.455 -10.631 8.077 1.00 88.19 178 SER A CA 1
ATOM 1382 C C . SER A 1 178 ? -28.102 -9.254 7.512 1.00 88.19 178 SER A C 1
ATOM 1384 O O . SER A 1 178 ? -28.900 -8.676 6.776 1.00 88.19 178 SER A O 1
ATOM 1386 N N . ALA A 1 179 ? -26.939 -8.708 7.871 1.00 85.25 179 ALA A N 1
ATOM 1387 C CA . ALA A 1 179 ? -26.533 -7.379 7.451 1.00 85.25 179 ALA A CA 1
ATOM 1388 C C . ALA A 1 179 ? -26.166 -7.358 5.953 1.00 85.25 179 ALA A C 1
ATOM 1390 O O . ALA A 1 179 ? -25.604 -8.330 5.436 1.00 85.25 179 ALA A O 1
ATOM 1391 N N . PRO A 1 180 ? -26.438 -6.245 5.246 1.00 85.69 180 PRO A N 1
ATOM 1392 C CA . PRO A 1 180 ? -25.904 -6.015 3.910 1.00 85.69 180 PRO A CA 1
ATOM 1393 C C . PRO A 1 180 ? -24.381 -6.173 3.898 1.00 85.69 180 PRO A C 1
ATOM 1395 O O . PRO A 1 180 ? -23.697 -5.668 4.790 1.00 85.69 180 PRO A O 1
ATOM 1398 N N . LYS A 1 181 ? -23.845 -6.837 2.867 1.00 77.00 181 LYS A N 1
ATOM 1399 C CA . LYS A 1 181 ? -22.395 -7.067 2.726 1.00 77.00 181 LYS A CA 1
ATOM 1400 C C . LYS A 1 181 ? -21.599 -5.761 2.724 1.00 77.00 181 LYS A C 1
ATOM 1402 O O . LYS A 1 181 ? -20.485 -5.738 3.226 1.00 77.00 181 LYS A O 1
ATOM 1407 N N . ASP A 1 182 ? -22.208 -4.684 2.243 1.00 77.06 182 ASP A N 1
ATOM 1408 C CA . ASP A 1 182 ? -21.593 -3.360 2.143 1.00 77.06 182 ASP A CA 1
ATOM 1409 C C . ASP A 1 182 ? -21.375 -2.694 3.516 1.00 77.06 182 ASP A C 1
ATOM 1411 O O . ASP A 1 182 ? -20.586 -1.762 3.630 1.00 77.06 182 ASP A O 1
ATOM 1415 N N . LEU A 1 1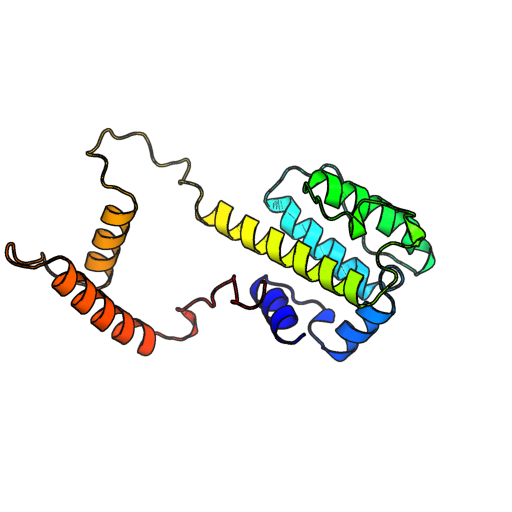83 ? -22.056 -3.172 4.571 1.00 74.50 183 LEU A N 1
ATOM 1416 C CA . LEU A 1 183 ? -21.900 -2.676 5.946 1.00 74.50 183 LEU A CA 1
ATOM 1417 C C . LEU A 1 183 ? -20.899 -3.492 6.773 1.00 74.50 183 LEU A C 1
ATOM 1419 O O . LEU A 1 183 ? -20.494 -3.053 7.849 1.00 74.50 183 LEU A O 1
ATOM 1423 N N . ILE A 1 184 ? -20.500 -4.675 6.297 1.00 75.75 184 ILE A N 1
ATOM 1424 C CA . ILE A 1 184 ? -19.489 -5.505 6.952 1.00 75.75 184 ILE A CA 1
ATOM 1425 C C . ILE A 1 184 ? -18.186 -5.353 6.181 1.00 75.75 184 ILE A C 1
ATOM 1427 O O . ILE A 1 184 ? -17.965 -6.003 5.161 1.00 75.75 184 ILE A O 1
ATOM 1431 N N . GLY A 1 185 ? -17.318 -4.482 6.693 1.00 65.94 185 GLY A N 1
ATOM 1432 C CA . GLY A 1 185 ? -15.981 -4.304 6.144 1.00 65.94 185 GLY A CA 1
ATOM 1433 C C . GLY A 1 185 ? -15.210 -5.624 6.134 1.00 65.94 185 GLY A C 1
ATOM 1434 O O . GLY A 1 185 ? -15.282 -6.416 7.078 1.00 65.94 185 GLY A O 1
ATOM 1435 N N . LYS A 1 186 ? -14.453 -5.859 5.063 1.00 66.75 186 LYS A N 1
ATOM 1436 C CA . LYS A 1 186 ? -13.487 -6.955 5.033 1.00 66.75 186 LYS A CA 1
ATOM 1437 C C . LYS A 1 186 ? -12.362 -6.652 6.029 1.00 66.75 186 LYS A C 1
ATOM 1439 O O . LYS A 1 186 ? -11.935 -5.496 6.113 1.00 66.75 186 LYS A O 1
ATOM 1444 N N . PRO A 1 187 ? -11.884 -7.647 6.796 1.00 65.75 187 PRO A N 1
ATOM 1445 C CA . PRO A 1 187 ? -10.737 -7.440 7.664 1.00 65.75 187 PRO A CA 1
ATOM 1446 C C . PRO A 1 187 ? -9.549 -6.995 6.812 1.00 65.75 187 PRO A C 1
ATOM 1448 O O . PRO A 1 187 ? -9.243 -7.618 5.799 1.00 65.75 187 PRO A O 1
ATOM 1451 N N . LEU A 1 188 ? -8.894 -5.909 7.227 1.00 59.53 188 LEU A N 1
ATOM 1452 C CA . LEU A 1 188 ? -7.696 -5.434 6.537 1.00 59.53 188 LEU A CA 1
ATOM 1453 C C . LEU A 1 188 ? -6.572 -6.471 6.654 1.00 59.53 188 LEU A C 1
ATOM 1455 O O . LEU A 1 188 ? -5.879 -6.716 5.682 1.00 59.53 188 LEU A O 1
ATOM 1459 N N . ILE A 1 189 ? -6.446 -7.138 7.807 1.00 57.88 189 ILE A N 1
ATOM 1460 C CA . ILE A 1 189 ? -5.476 -8.221 8.009 1.00 57.88 189 ILE A CA 1
ATOM 1461 C C . ILE A 1 189 ? -6.124 -9.556 7.638 1.00 57.88 189 ILE A C 1
ATOM 1463 O O . ILE A 1 189 ? -7.048 -10.013 8.313 1.00 57.88 189 ILE A O 1
ATOM 1467 N N . ILE A 1 190 ? -5.601 -10.196 6.595 1.00 61.16 190 ILE A N 1
ATOM 1468 C CA . ILE A 1 190 ? -5.954 -11.560 6.194 1.00 61.16 190 ILE A CA 1
ATOM 1469 C C . ILE A 1 190 ? -4.867 -12.504 6.737 1.00 61.16 190 ILE A C 1
ATOM 1471 O O . ILE A 1 190 ? -3.680 -12.191 6.673 1.00 61.16 190 ILE A O 1
ATOM 1475 N N . GLU A 1 191 ? -5.267 -13.652 7.288 1.00 50.31 191 GLU A N 1
ATOM 1476 C CA . GLU A 1 191 ? -4.468 -14.595 8.103 1.00 50.31 191 GLU A CA 1
ATOM 1477 C C . GLU A 1 191 ? -3.307 -15.316 7.364 1.00 50.31 191 GLU A C 1
ATOM 1479 O O . GLU A 1 191 ? -2.848 -16.367 7.793 1.00 50.31 191 GLU A O 1
ATOM 1484 N N . ARG A 1 192 ? -2.803 -14.777 6.246 1.00 43.94 192 ARG A N 1
ATOM 1485 C CA . ARG A 1 192 ? -1.738 -15.378 5.416 1.00 43.94 192 ARG A CA 1
ATOM 1486 C C . ARG A 1 192 ? -0.389 -14.655 5.450 1.00 43.94 192 ARG A C 1
ATOM 1488 O O . ARG A 1 192 ? 0.422 -14.837 4.553 1.00 43.94 192 ARG A O 1
ATOM 1495 N N . CYS A 1 193 ? -0.130 -13.857 6.479 1.00 46.22 193 CYS A N 1
ATOM 1496 C CA . CYS A 1 193 ? 1.138 -13.129 6.628 1.00 46.22 193 CYS A CA 1
ATOM 1497 C C . CYS A 1 193 ? 2.061 -13.674 7.740 1.00 46.22 193 CYS A C 1
ATOM 1499 O O . CYS A 1 193 ? 2.905 -12.934 8.238 1.00 46.22 193 CYS A O 1
ATOM 1501 N N . CYS A 1 194 ? 1.929 -14.942 8.142 1.00 38.06 194 CYS A N 1
ATOM 1502 C CA . CYS A 1 194 ? 2.883 -15.621 9.032 1.00 38.06 194 CYS A CA 1
ATOM 1503 C C . CYS A 1 194 ? 3.247 -17.001 8.486 1.00 38.06 194 CYS A C 1
ATOM 1505 O O . CYS A 1 194 ? 2.309 -17.736 8.104 1.00 38.06 194 CYS A O 1
#

Secondary structure (DSSP, 8-state):
-HHHHHHHHHTT--SGGGSHHHHHHHHHHGGG-HHHHHHHHHHHHHHHTTS--S--PPPPSSGGGHHHHHHHHHHHHHHTT---HHHHSS-GGGTT-SHHHHHHHHHHHHHHHHHHHHHHHTSPPTT----------HHHHHHHHHHHHTTPPPPPTT--HHHHHHHHHHHHHHHHHHS-GGGSPPPSS-S---

Foldseek 3Di:
DLVLLVLCVLLPNPDPCNDVVVVVVCLQCDLQDLRLQVLVQVLLVLLCVQDPQPAGQDRDPGSVCSLVNLVSVQSSCVVVVPPDCLSNHDDSVCRSVHSVSSVVSSVVSSVSSLVSVVVVVPPPDPPPDDDPDPCDDPVNVVLVVLCVVLPPDDDDPPDDPVNSVVVSVVSVVVCVVPDDPVPDRDRSDDPPPD